Protein AF-A0A356TNE3-F1 (afdb_monomer)

Nearest PDB structures (foldseek):
  7u1h-assembly1_C  TM=2.209E-01  e=4.102E-01  Lens culinaris
  3smh-assembly2_F  TM=2.678E-01  e=8.440E-01  Arachis hypogaea
  7u1j-assembly3_C  TM=2.360E-01  e=7.984E-01  Pisum sativum
  7u1j-assembly1_A  TM=1.799E-01  e=1.470E+00  Pisum sativum
  7u1j-assembly2_B  TM=1.857E-01  e=1.941E+00  Pisum sativum

Secondary structure (DSSP, 8-state):
-------------------------------------------------------------------------------------------------TTSPTTS---------SSSGGGGS-GGGEE--BS-SSTT-EEEEEE-SSEEEEEEE-GGGGSTT--EEEEEEET--SS---EE---BTTB--EESS--SEEEEE-SSPPTTPPP--EEE-GGGTT-SEEEE--BTTTEEE-SSEEEEEEEGGGGT--SEEEEEEEEE--STT--EEEEESTT--TT-GGG-S--EEEEETTS-TTT-PPEEE-

Mean predicted aligned error: 16.59 Å

Structure (mmCIF, N/CA/C/O backbone):
data_AF-A0A356TNE3-F1
#
_entry.id   AF-A0A356TNE3-F1
#
loop_
_atom_site.group_PDB
_atom_site.id
_atom_site.type_symbol
_atom_site.label_atom_id
_atom_site.label_alt_id
_atom_site.label_comp_id
_atom_site.label_asym_id
_atom_site.label_entity_id
_atom_site.label_seq_id
_atom_site.pdbx_PDB_ins_code
_atom_site.Cartn_x
_atom_site.Cartn_y
_atom_site.Cartn_z
_atom_site.occupancy
_atom_site.B_iso_or_equiv
_atom_site.auth_seq_id
_atom_site.auth_comp_id
_atom_site.auth_asym_id
_atom_site.auth_atom_id
_atom_site.pdbx_PDB_model_num
ATOM 1 N N . MET A 1 1 ? -32.964 61.318 -20.858 1.00 38.62 1 MET A N 1
ATOM 2 C CA . MET A 1 1 ? -32.005 61.879 -19.877 1.00 38.62 1 MET A CA 1
ATOM 3 C C . MET A 1 1 ? -30.615 61.625 -20.457 1.00 38.62 1 MET A C 1
ATOM 5 O O . MET A 1 1 ? -30.317 60.471 -20.701 1.00 38.62 1 MET A O 1
ATOM 9 N N . ARG A 1 2 ? -29.913 62.603 -21.060 1.00 35.66 2 ARG A N 1
ATOM 10 C CA . ARG A 1 2 ? -29.036 63.619 -20.418 1.00 35.66 2 ARG A CA 1
ATOM 11 C C . ARG A 1 2 ? -28.111 62.957 -19.374 1.00 35.66 2 ARG A C 1
ATOM 13 O O . ARG A 1 2 ? -28.657 62.376 -18.453 1.00 35.66 2 ARG A O 1
ATOM 20 N N . VAL A 1 3 ? -26.775 62.998 -19.410 1.00 34.06 3 VAL A N 1
ATOM 21 C CA . VAL A 1 3 ? -25.795 63.882 -20.073 1.00 34.06 3 VAL A CA 1
ATOM 22 C C . VAL A 1 3 ? -24.405 63.198 -20.068 1.00 34.06 3 VAL A C 1
ATOM 24 O O . VAL A 1 3 ? -24.108 62.394 -19.192 1.00 34.06 3 VAL A O 1
ATOM 27 N N . SER A 1 4 ? -23.587 63.556 -21.061 1.00 48.41 4 SER A N 1
ATOM 28 C CA . SER A 1 4 ? -22.141 63.320 -21.245 1.00 48.41 4 SER A CA 1
ATOM 29 C C . SER A 1 4 ? -21.269 64.089 -20.240 1.00 48.41 4 SER A C 1
ATOM 31 O O . SER A 1 4 ? -21.624 65.223 -19.963 1.00 48.41 4 SER A O 1
ATOM 33 N N . LEU A 1 5 ? -20.096 63.579 -19.830 1.00 41.66 5 LEU A N 1
ATOM 34 C CA . LEU A 1 5 ? -18.870 64.346 -19.469 1.00 41.66 5 LEU A CA 1
ATOM 35 C C . LEU A 1 5 ? -17.746 63.333 -19.130 1.00 41.66 5 LEU A C 1
ATOM 37 O O . LEU A 1 5 ? -17.899 62.564 -18.192 1.00 41.66 5 LEU A O 1
ATOM 41 N N . LEU A 1 6 ? -16.766 63.085 -20.007 1.00 37.84 6 LEU A N 1
ATOM 42 C CA . LEU A 1 6 ? -15.491 63.797 -20.269 1.00 37.84 6 LEU A CA 1
ATOM 43 C C . LEU A 1 6 ? -14.281 63.183 -19.503 1.00 37.84 6 LEU A C 1
ATOM 45 O O . LEU A 1 6 ? -14.434 62.844 -18.333 1.00 37.84 6 LEU A O 1
ATOM 49 N N . PRO A 1 7 ? -13.090 63.047 -20.133 1.00 56.25 7 PRO A N 1
ATOM 50 C CA . PRO A 1 7 ? -11.902 62.388 -19.577 1.00 56.25 7 PRO A CA 1
ATOM 51 C C . PRO A 1 7 ? -10.901 63.386 -18.958 1.00 56.25 7 PRO A C 1
ATOM 53 O O . PRO A 1 7 ? -10.927 64.573 -19.286 1.00 56.25 7 PRO A O 1
ATOM 56 N N . LEU A 1 8 ? -9.969 62.903 -18.124 1.00 44.47 8 LEU A N 1
ATOM 57 C CA . LEU A 1 8 ? -8.826 63.686 -17.638 1.00 44.47 8 LEU A CA 1
ATOM 58 C C . LEU A 1 8 ? -7.505 62.925 -17.837 1.00 44.47 8 LEU A C 1
ATOM 60 O O . LEU A 1 8 ? -7.352 61.776 -17.432 1.00 44.47 8 LEU A O 1
ATOM 64 N N . LEU A 1 9 ? -6.581 63.620 -18.492 1.00 38.09 9 LEU A N 1
ATOM 65 C CA . LEU A 1 9 ? -5.214 63.269 -18.865 1.00 38.09 9 LEU A CA 1
ATOM 66 C C . LEU A 1 9 ? -4.242 64.074 -17.973 1.00 38.09 9 LEU A C 1
ATOM 68 O O . LEU A 1 9 ? -4.556 65.227 -17.692 1.00 38.09 9 LEU A O 1
ATOM 72 N N . LEU A 1 10 ? -3.087 63.492 -17.608 1.00 37.62 10 LEU A N 1
ATOM 73 C CA . LEU A 1 10 ? -1.717 64.060 -17.432 1.00 37.62 10 LEU A CA 1
ATOM 74 C C . LEU A 1 10 ? -0.962 63.356 -16.274 1.00 37.62 10 LEU A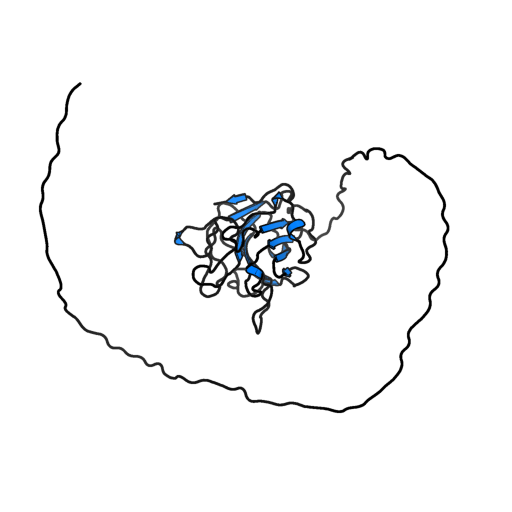 C 1
ATOM 76 O O . LEU A 1 10 ? -1.469 63.308 -15.161 1.00 37.62 10 LEU A O 1
ATOM 80 N N . LEU A 1 11 ? 0.147 62.642 -16.546 1.00 37.03 11 LEU A N 1
ATOM 81 C CA . LEU A 1 11 ? 1.571 63.084 -16.595 1.00 37.03 11 LEU A CA 1
ATOM 82 C C . LEU A 1 11 ? 2.186 63.199 -15.172 1.00 37.03 11 LEU A C 1
ATOM 84 O O . LEU A 1 11 ? 1.616 63.875 -14.330 1.00 37.03 11 LEU A O 1
ATOM 88 N N . VAL A 1 12 ? 3.299 62.534 -14.816 1.00 38.31 12 VAL A N 1
ATOM 89 C CA . VAL A 1 12 ? 4.695 63.008 -14.997 1.00 38.31 12 VAL A CA 1
ATOM 90 C C . VAL A 1 12 ? 5.728 61.903 -14.642 1.00 38.31 12 VAL A C 1
ATOM 92 O O . VAL A 1 12 ? 5.509 61.081 -13.760 1.00 38.31 12 VAL A O 1
ATOM 95 N N . LEU A 1 13 ? 6.858 61.965 -15.364 1.00 39.56 13 LEU A N 1
ATOM 96 C CA . LEU A 1 13 ? 8.156 61.262 -15.316 1.00 39.56 13 LEU A CA 1
ATOM 97 C C . LEU A 1 13 ? 8.861 61.077 -13.948 1.00 39.56 13 LEU A C 1
ATOM 99 O O . LEU A 1 13 ? 8.791 61.944 -13.082 1.00 39.56 13 LEU A O 1
ATOM 103 N N . GLY A 1 14 ? 9.755 60.072 -13.891 1.00 37.81 14 GLY A N 1
ATOM 104 C CA . GLY A 1 14 ? 10.918 60.038 -12.988 1.00 37.81 14 GLY A CA 1
ATOM 105 C C . GLY A 1 14 ? 11.923 58.908 -13.291 1.00 37.81 14 GLY A C 1
ATOM 106 O O . GLY A 1 14 ? 11.744 57.784 -12.842 1.00 37.81 14 GLY A O 1
ATOM 107 N N . PHE A 1 15 ? 12.976 59.220 -14.054 1.00 41.88 15 PHE A N 1
ATOM 108 C CA . PHE A 1 15 ? 14.197 58.422 -14.279 1.00 41.88 15 PHE A CA 1
ATOM 109 C C . PHE A 1 15 ? 15.137 58.497 -13.056 1.00 41.88 15 PHE A C 1
ATOM 111 O O . PHE A 1 15 ? 15.305 59.600 -12.543 1.00 41.88 15 PHE A O 1
ATOM 118 N N . ALA A 1 16 ? 15.848 57.415 -12.693 1.00 40.81 16 ALA A N 1
ATOM 119 C CA . ALA A 1 16 ? 17.263 57.471 -12.266 1.00 40.81 16 ALA A CA 1
ATOM 120 C C . ALA A 1 16 ? 17.906 56.076 -12.091 1.00 40.81 16 ALA A C 1
ATOM 122 O O . ALA A 1 16 ? 17.365 55.194 -11.433 1.00 40.81 16 ALA A O 1
ATOM 123 N N . LEU A 1 17 ? 19.097 55.942 -12.681 1.00 42.91 17 LEU A N 1
ATOM 124 C CA . LEU A 1 17 ? 20.092 54.877 -12.534 1.00 42.91 17 LEU A CA 1
ATOM 125 C C . LEU A 1 17 ? 20.631 54.757 -11.097 1.00 42.91 17 LEU A C 1
ATOM 127 O O . LEU A 1 17 ? 20.750 55.755 -10.392 1.00 42.91 17 LEU A O 1
ATOM 131 N N . GLY A 1 18 ? 21.132 53.566 -10.754 1.00 33.34 18 GLY A N 1
ATOM 132 C CA . GLY A 1 18 ? 22.032 53.360 -9.619 1.00 33.34 18 GLY A CA 1
ATOM 133 C C . GLY A 1 18 ? 22.878 52.092 -9.761 1.00 33.34 18 GLY A C 1
ATOM 134 O O . GLY A 1 18 ? 22.550 51.069 -9.175 1.00 33.34 18 GLY A O 1
ATOM 135 N N . CYS A 1 19 ? 23.973 52.167 -10.524 1.00 40.62 19 CYS A N 1
ATOM 136 C CA . CYS A 1 19 ? 25.129 51.284 -10.351 1.00 40.62 19 CYS A CA 1
ATOM 137 C C . CYS A 1 19 ? 26.060 51.913 -9.306 1.00 40.62 19 CYS A C 1
ATOM 139 O O . CYS A 1 19 ? 26.472 53.055 -9.496 1.00 40.62 19 CYS A O 1
ATOM 141 N N . ALA A 1 20 ? 26.452 51.171 -8.269 1.00 39.91 20 ALA A N 1
ATOM 142 C CA . ALA A 1 20 ? 27.703 51.402 -7.545 1.00 39.91 20 ALA A CA 1
ATOM 143 C C . ALA A 1 20 ? 28.124 50.137 -6.786 1.00 39.91 20 ALA A C 1
ATOM 145 O O . ALA A 1 20 ? 27.366 49.578 -5.998 1.00 39.91 20 ALA A O 1
ATOM 146 N N . ALA A 1 21 ? 29.350 49.714 -7.078 1.00 41.06 21 ALA A N 1
ATOM 147 C CA . ALA A 1 21 ? 30.092 48.636 -6.452 1.00 41.06 21 ALA A CA 1
ATOM 148 C C . ALA A 1 21 ? 30.841 49.104 -5.189 1.00 41.06 21 ALA A C 1
ATOM 150 O O . ALA A 1 21 ? 31.072 50.302 -5.020 1.00 41.06 21 ALA A O 1
ATOM 151 N N . ASN A 1 22 ? 31.253 48.113 -4.387 1.00 38.84 22 ASN A N 1
ATOM 152 C CA . ASN A 1 22 ? 32.346 48.026 -3.393 1.00 38.84 22 ASN A CA 1
ATOM 153 C C . ASN A 1 22 ? 31.802 47.302 -2.152 1.00 38.84 22 ASN A C 1
ATOM 155 O O . ASN A 1 22 ? 30.781 47.703 -1.612 1.00 38.84 22 ASN A O 1
ATOM 159 N N . GLY A 1 23 ? 32.373 46.209 -1.653 1.00 32.59 23 GLY A N 1
ATOM 160 C CA . GLY A 1 23 ? 33.769 45.776 -1.651 1.00 32.59 23 GLY A CA 1
ATOM 161 C C . GLY A 1 23 ? 34.116 45.471 -0.188 1.00 32.59 23 GLY A C 1
ATOM 162 O O . GLY A 1 23 ? 33.838 46.300 0.676 1.00 32.59 23 GLY A O 1
ATOM 163 N N . GLY A 1 24 ? 34.650 44.286 0.111 1.00 31.89 24 GLY A N 1
ATOM 164 C CA . GLY A 1 24 ? 35.012 43.917 1.482 1.00 31.89 24 GLY A CA 1
ATOM 165 C C . GLY A 1 24 ? 35.342 42.439 1.649 1.00 31.89 24 GLY A C 1
ATOM 166 O O . GLY A 1 24 ? 34.453 41.623 1.857 1.00 31.89 24 GLY A O 1
ATOM 167 N N . GLU A 1 25 ? 36.632 42.137 1.536 1.00 37.62 25 GLU A N 1
ATOM 168 C CA . GLU A 1 25 ? 37.298 40.846 1.705 1.00 37.62 25 GLU A CA 1
ATOM 169 C C . GLU A 1 25 ? 37.034 40.114 3.028 1.00 37.62 25 GLU A C 1
ATOM 171 O O . GLU A 1 25 ? 36.852 40.715 4.087 1.00 37.62 25 GLU A O 1
ATOM 176 N N . GLY A 1 26 ? 37.234 38.793 2.967 1.00 35.06 26 GLY A N 1
ATOM 177 C CA . GLY A 1 26 ? 38.018 38.102 3.986 1.00 35.06 26 GLY A CA 1
ATOM 178 C C . GLY A 1 26 ? 37.374 36.842 4.548 1.00 35.06 26 GLY A C 1
ATOM 179 O O . GLY A 1 26 ? 36.620 36.924 5.515 1.00 35.06 26 GLY A O 1
ATOM 180 N N . ARG A 1 27 ? 37.768 35.676 4.014 1.00 43.38 27 ARG A N 1
ATOM 181 C CA . ARG A 1 27 ? 38.330 34.553 4.794 1.00 43.38 27 ARG A CA 1
ATOM 182 C C . ARG A 1 27 ? 38.661 33.366 3.891 1.00 43.38 27 ARG A C 1
ATOM 184 O O . ARG A 1 27 ? 37.794 32.579 3.527 1.00 43.38 27 ARG A O 1
ATOM 191 N N . ASP A 1 28 ? 39.955 33.243 3.618 1.00 45.09 28 ASP A N 1
ATOM 192 C CA . ASP A 1 28 ? 40.616 31.973 3.362 1.00 45.09 28 ASP A CA 1
ATOM 193 C C . ASP A 1 28 ? 40.532 31.081 4.606 1.00 45.09 28 ASP A C 1
ATOM 195 O O . ASP A 1 28 ? 40.878 31.498 5.714 1.00 45.09 28 ASP A O 1
ATOM 199 N N . ALA A 1 29 ? 40.128 29.833 4.401 1.00 45.94 29 ALA A N 1
ATOM 200 C CA . ALA A 1 29 ? 40.613 28.686 5.155 1.00 45.94 29 ALA A CA 1
ATOM 201 C C . ALA A 1 29 ? 40.397 27.451 4.279 1.00 45.94 29 ALA A C 1
ATOM 203 O O . ALA A 1 29 ? 39.299 26.900 4.206 1.00 45.94 29 ALA A O 1
ATOM 204 N N . GLY A 1 30 ? 41.454 27.066 3.566 1.00 37.56 30 GLY A N 1
ATOM 205 C CA . GLY A 1 30 ? 41.488 25.833 2.801 1.00 37.56 30 GLY A CA 1
ATOM 206 C C . GLY A 1 30 ? 41.364 24.598 3.690 1.00 37.56 30 GLY A C 1
ATOM 207 O O . GLY A 1 30 ? 41.742 24.606 4.864 1.00 37.56 30 GLY A O 1
ATOM 208 N N . ARG A 1 31 ? 40.883 23.515 3.085 1.00 40.75 31 ARG A N 1
ATOM 209 C CA . ARG A 1 31 ? 41.327 22.166 3.420 1.00 40.75 31 ARG A CA 1
ATOM 210 C C . ARG A 1 31 ? 41.198 21.255 2.212 1.00 40.75 31 ARG A C 1
ATOM 212 O O . ARG A 1 31 ? 40.140 21.151 1.602 1.00 40.75 31 ARG A O 1
ATOM 219 N N . ASP A 1 32 ? 42.338 20.647 1.936 1.00 46.16 32 ASP A N 1
ATOM 220 C CA . ASP A 1 32 ? 42.623 19.542 1.043 1.00 46.16 32 ASP A CA 1
ATOM 221 C C . ASP A 1 32 ? 41.563 18.433 1.015 1.00 46.16 32 ASP A C 1
ATOM 223 O O . ASP A 1 32 ? 41.185 17.883 2.049 1.00 46.16 32 ASP A O 1
ATOM 227 N N . ALA A 1 33 ? 41.210 18.029 -0.202 1.00 43.28 33 ALA A N 1
ATOM 228 C CA . ALA A 1 33 ? 41.045 16.634 -0.601 1.00 43.28 33 ALA A CA 1
ATOM 229 C C . ALA A 1 33 ? 41.424 16.600 -2.098 1.00 43.28 33 ALA A C 1
ATOM 231 O O . ALA A 1 33 ? 40.794 17.278 -2.901 1.00 43.28 33 ALA A O 1
ATOM 232 N N . GLY A 1 34 ? 42.520 15.994 -2.547 1.00 35.31 34 GLY A N 1
ATOM 233 C CA . GLY A 1 34 ? 43.141 14.776 -2.047 1.00 35.31 34 GLY A CA 1
ATOM 234 C C . GLY A 1 34 ? 42.564 13.591 -2.816 1.00 35.31 34 GLY A C 1
ATOM 235 O O . GLY A 1 34 ? 41.505 13.096 -2.458 1.00 35.31 34 GLY A O 1
ATOM 236 N N . ASP A 1 35 ? 43.291 13.205 -3.861 1.00 38.00 35 ASP A N 1
ATOM 237 C CA . ASP A 1 35 ? 43.305 11.918 -4.559 1.00 38.00 35 ASP A CA 1
ATOM 238 C C . ASP A 1 35 ? 42.056 11.398 -5.286 1.00 38.00 35 ASP A C 1
ATOM 240 O O . ASP A 1 35 ? 41.142 10.767 -4.759 1.00 38.00 35 ASP A O 1
ATOM 244 N N . VAL A 1 36 ? 42.163 11.570 -6.601 1.00 45.72 36 VAL A N 1
ATOM 245 C CA . VAL A 1 36 ? 41.736 10.638 -7.636 1.00 45.72 36 VAL A CA 1
ATOM 246 C C . VAL A 1 36 ? 42.660 9.414 -7.554 1.00 45.72 36 VAL A C 1
ATOM 248 O O . VAL A 1 36 ? 43.853 9.582 -7.765 1.00 45.72 36 VAL A O 1
ATOM 251 N N . ASP A 1 37 ? 42.138 8.235 -7.199 1.00 43.16 37 ASP A N 1
ATOM 252 C CA . ASP A 1 37 ? 42.562 6.910 -7.702 1.00 43.16 37 ASP A CA 1
ATOM 253 C C . ASP A 1 37 ? 42.003 5.773 -6.829 1.00 43.16 37 ASP A C 1
ATOM 255 O O . ASP A 1 37 ? 42.406 5.596 -5.683 1.00 43.16 37 ASP A O 1
ATOM 259 N N . ALA A 1 38 ? 41.123 4.943 -7.401 1.00 37.91 38 ALA A N 1
ATOM 260 C CA . ALA A 1 38 ? 41.004 3.520 -7.052 1.00 37.91 38 ALA A CA 1
ATOM 261 C C . ALA A 1 38 ? 40.166 2.767 -8.102 1.00 37.91 38 ALA A C 1
ATOM 263 O O . ALA A 1 38 ? 39.068 2.279 -7.837 1.00 37.91 38 ALA A O 1
ATOM 264 N N . PHE A 1 39 ? 40.706 2.645 -9.316 1.00 35.00 39 PHE A N 1
ATOM 265 C CA . PHE A 1 39 ? 40.328 1.567 -10.226 1.00 35.00 39 PHE A CA 1
ATOM 266 C C . PHE A 1 39 ? 41.036 0.292 -9.746 1.00 35.00 39 PHE A C 1
ATOM 268 O O . PHE A 1 39 ? 42.248 0.153 -9.908 1.00 35.00 39 PHE A O 1
ATOM 275 N N . VAL A 1 40 ? 40.300 -0.630 -9.123 1.00 39.38 40 VAL A N 1
ATOM 276 C CA . VAL A 1 40 ? 40.809 -1.964 -8.775 1.00 39.38 40 VAL A CA 1
ATOM 277 C C . VAL A 1 40 ? 40.233 -2.974 -9.770 1.00 39.38 40 VAL A C 1
ATOM 279 O O . VAL A 1 40 ? 39.059 -3.325 -9.659 1.00 39.38 40 VAL A O 1
ATOM 282 N N . PRO A 1 41 ? 41.022 -3.484 -10.733 1.00 40.25 41 PRO A N 1
ATOM 283 C CA . PRO A 1 41 ? 40.631 -4.659 -11.489 1.00 40.25 41 PRO A CA 1
ATOM 284 C C . PRO A 1 41 ? 40.909 -5.890 -10.622 1.00 40.25 41 PRO A C 1
ATOM 286 O O . PRO A 1 41 ? 42.064 -6.220 -10.332 1.00 40.25 41 PRO A O 1
ATOM 289 N N . LEU A 1 42 ? 39.850 -6.577 -10.190 1.00 41.12 42 LEU A N 1
ATOM 290 C CA . LEU A 1 42 ? 40.000 -7.884 -9.564 1.00 41.12 42 LEU A CA 1
ATOM 291 C C . LEU A 1 42 ? 40.532 -8.874 -10.599 1.00 41.12 42 LEU A C 1
ATOM 293 O O . LEU A 1 42 ? 39.895 -9.193 -11.602 1.00 41.12 42 LEU A O 1
ATOM 297 N N . ARG A 1 43 ? 41.753 -9.320 -10.314 1.00 37.16 43 ARG A N 1
ATOM 298 C CA . ARG A 1 43 ? 42.438 -10.432 -10.950 1.00 37.16 43 ARG A CA 1
ATOM 299 C C . ARG A 1 43 ? 41.606 -11.706 -10.846 1.00 37.16 43 ARG A C 1
ATOM 301 O O . ARG A 1 43 ? 41.289 -12.176 -9.758 1.00 37.16 43 ARG A O 1
ATOM 308 N N . ASP A 1 44 ? 41.349 -12.250 -12.025 1.00 39.25 44 ASP A N 1
ATOM 309 C CA . ASP A 1 44 ? 41.537 -13.644 -12.412 1.00 39.25 44 ASP A CA 1
ATOM 310 C C . ASP A 1 44 ? 42.107 -14.557 -11.306 1.00 39.25 44 ASP A C 1
ATOM 312 O O . ASP A 1 44 ? 43.271 -14.458 -10.906 1.00 39.25 44 ASP A O 1
ATOM 316 N N . SER A 1 45 ? 41.265 -15.472 -10.836 1.00 41.72 45 SER A N 1
ATOM 317 C CA . SER A 1 45 ? 41.685 -16.703 -10.174 1.00 41.72 45 SER A CA 1
ATOM 318 C C . SER A 1 45 ? 40.926 -17.854 -10.821 1.00 41.72 45 SER A C 1
ATOM 320 O O . SER A 1 45 ? 39.813 -18.214 -10.444 1.00 41.72 45 SER A O 1
ATOM 322 N N . GLY A 1 46 ? 41.540 -18.393 -11.872 1.00 35.00 46 GLY A N 1
ATOM 323 C CA . GLY A 1 46 ? 41.053 -19.560 -12.578 1.00 35.00 46 GLY A CA 1
ATOM 324 C C . GLY A 1 46 ? 40.921 -20.789 -11.684 1.00 35.00 46 GLY A C 1
ATOM 325 O O . GLY A 1 46 ? 41.797 -21.087 -10.876 1.00 35.00 46 GLY A O 1
ATOM 326 N N . VAL A 1 47 ? 39.858 -21.558 -11.918 1.00 36.88 47 VAL A N 1
ATOM 327 C CA . VAL A 1 47 ? 39.765 -22.969 -11.542 1.00 36.88 47 VAL A CA 1
ATOM 328 C C . VAL A 1 47 ? 38.983 -23.720 -12.630 1.00 36.88 47 VAL A C 1
ATOM 330 O O . VAL A 1 47 ? 37.783 -23.547 -12.791 1.00 36.88 47 VAL A O 1
ATOM 333 N N . ARG A 1 48 ? 39.735 -24.579 -13.333 1.00 37.03 48 ARG A N 1
ATOM 334 C CA . ARG A 1 48 ? 39.369 -25.854 -13.985 1.00 37.03 48 ARG A CA 1
ATOM 335 C C . ARG A 1 48 ? 38.421 -25.839 -15.190 1.00 37.03 48 ARG A C 1
ATOM 337 O O . ARG A 1 48 ? 37.207 -25.941 -15.085 1.00 37.03 48 ARG A O 1
ATOM 344 N N . ARG A 1 49 ? 39.061 -25.909 -16.363 1.00 38.66 49 ARG A N 1
ATOM 345 C CA . ARG A 1 49 ? 38.574 -26.688 -17.504 1.00 38.66 49 ARG A CA 1
ATOM 346 C C . ARG A 1 49 ? 38.878 -28.163 -17.239 1.00 38.66 49 ARG A C 1
ATOM 348 O O . ARG A 1 49 ? 40.052 -28.512 -17.212 1.00 38.66 49 ARG A O 1
ATOM 355 N N . ASP A 1 50 ? 37.847 -28.989 -17.126 1.00 43.22 50 ASP A N 1
ATOM 356 C CA . ASP A 1 50 ? 37.930 -30.399 -17.501 1.00 43.22 50 ASP A CA 1
ATOM 357 C C . ASP A 1 50 ? 37.021 -30.592 -18.715 1.00 43.22 50 ASP A C 1
ATOM 359 O O . ASP A 1 50 ? 35.795 -30.547 -18.638 1.00 43.22 50 ASP A O 1
ATOM 363 N N . SER A 1 51 ? 37.658 -30.729 -19.873 1.00 39.91 51 SER A N 1
ATOM 364 C CA . SER A 1 51 ? 37.048 -31.223 -21.100 1.00 39.91 51 SER A CA 1
ATOM 365 C C . SER A 1 51 ? 37.504 -32.668 -21.261 1.00 39.91 51 SER A C 1
ATOM 367 O O . SER A 1 51 ? 38.678 -32.921 -21.522 1.00 39.91 51 SER A O 1
ATOM 369 N N . GLY A 1 52 ? 36.573 -33.602 -21.083 1.00 36.22 52 GLY A N 1
ATOM 370 C CA . GLY A 1 52 ? 36.775 -35.036 -21.252 1.00 36.22 52 GLY A CA 1
ATOM 371 C C . GLY A 1 52 ? 35.546 -35.646 -21.912 1.00 36.22 52 GLY A C 1
ATOM 372 O O . GLY A 1 52 ? 34.554 -35.929 -21.256 1.00 36.22 52 GLY A O 1
ATOM 373 N N . VAL A 1 53 ? 35.631 -35.771 -23.231 1.00 42.91 53 VAL A N 1
ATOM 374 C CA . VAL A 1 53 ? 34.704 -36.426 -24.159 1.00 42.91 53 VAL A CA 1
ATOM 375 C C . VAL A 1 53 ? 34.494 -37.897 -23.787 1.00 42.91 53 VAL A C 1
ATOM 377 O O . VAL A 1 53 ? 35.486 -38.571 -23.539 1.00 42.91 53 VAL A O 1
ATOM 380 N N . MET A 1 54 ? 33.258 -38.407 -23.873 1.00 43.94 54 MET A N 1
ATOM 381 C CA . MET A 1 54 ? 32.974 -39.729 -24.456 1.00 43.94 54 MET A CA 1
ATOM 382 C C . MET A 1 54 ? 31.541 -39.809 -25.001 1.00 43.94 54 MET A C 1
ATOM 384 O O . MET A 1 54 ? 30.573 -39.512 -24.309 1.00 43.94 54 MET A O 1
ATOM 388 N N . MET A 1 55 ? 31.471 -40.219 -26.268 1.00 45.09 55 MET A N 1
ATOM 389 C CA . MET A 1 55 ? 30.296 -40.658 -27.018 1.00 45.09 55 MET A CA 1
ATOM 390 C C . MET A 1 55 ? 29.568 -41.824 -26.338 1.00 45.09 55 MET A C 1
ATOM 392 O O . MET A 1 55 ? 30.194 -42.655 -25.680 1.00 45.09 55 MET A O 1
ATOM 396 N N . GLY A 1 56 ? 28.271 -41.923 -26.617 1.00 39.12 56 GLY A N 1
ATOM 397 C CA . GLY A 1 56 ? 27.452 -43.104 -26.383 1.00 39.12 56 GLY A CA 1
ATOM 398 C C . GLY A 1 56 ? 26.117 -42.937 -27.093 1.00 39.12 56 GLY A C 1
ATOM 399 O O . GLY A 1 56 ? 25.186 -42.373 -26.526 1.00 39.12 56 GLY A O 1
ATOM 400 N N . ASP A 1 57 ? 26.089 -43.361 -28.353 1.00 43.03 57 ASP A N 1
ATOM 401 C CA . ASP A 1 57 ? 24.886 -43.630 -29.132 1.00 43.03 57 ASP A CA 1
ATOM 402 C C . ASP A 1 57 ? 23.975 -44.634 -28.396 1.00 43.03 57 ASP A C 1
ATOM 404 O O . ASP A 1 57 ? 24.471 -45.498 -27.673 1.00 43.03 57 ASP A O 1
ATOM 408 N N . ASP A 1 58 ? 22.654 -44.500 -28.568 1.00 43.03 58 ASP A N 1
ATOM 409 C CA . ASP A 1 58 ? 21.749 -45.584 -28.993 1.00 43.03 58 ASP A CA 1
ATOM 410 C C . ASP A 1 58 ? 20.310 -45.476 -28.450 1.00 43.03 58 ASP A C 1
ATOM 412 O O . ASP A 1 58 ? 20.046 -45.301 -27.262 1.00 43.03 58 ASP A O 1
ATOM 416 N N . ALA A 1 59 ? 19.398 -45.727 -29.394 1.00 41.78 59 ALA A N 1
ATOM 417 C CA . ALA A 1 59 ? 18.092 -46.370 -29.254 1.00 41.78 59 ALA A CA 1
ATOM 418 C C . ALA A 1 59 ? 16.883 -45.559 -28.745 1.00 41.78 59 ALA A C 1
ATOM 420 O O . ALA A 1 59 ? 16.481 -45.575 -27.584 1.00 41.78 59 ALA A O 1
ATOM 421 N N . SER A 1 60 ? 16.209 -44.981 -29.739 1.00 45.53 60 SER A N 1
ATOM 422 C CA . SER A 1 60 ? 14.761 -45.004 -29.975 1.00 45.53 60 SER A CA 1
ATOM 423 C C . SER A 1 60 ? 13.993 -46.157 -29.304 1.00 45.53 60 SER A C 1
ATOM 425 O O . SER A 1 60 ? 14.310 -47.316 -29.558 1.00 45.53 60 SER A O 1
ATOM 427 N N . VAL A 1 61 ? 12.894 -45.844 -28.604 1.00 40.78 61 VAL A N 1
ATOM 428 C CA . VAL A 1 61 ? 11.681 -46.686 -28.543 1.00 40.78 61 VAL A CA 1
ATOM 429 C C . VAL A 1 61 ? 10.453 -45.772 -28.448 1.00 40.78 61 VAL A C 1
ATOM 431 O O . VAL A 1 61 ? 10.205 -45.145 -27.421 1.00 40.78 61 VAL A O 1
ATOM 434 N N . GLU A 1 62 ? 9.693 -45.706 -29.539 1.00 50.44 62 GLU A N 1
ATOM 435 C CA . GLU A 1 62 ? 8.286 -45.298 -29.550 1.00 50.44 62 GLU A CA 1
ATOM 436 C C . GLU A 1 62 ? 7.412 -46.442 -29.010 1.00 50.44 62 GLU A C 1
ATOM 438 O O . GLU A 1 62 ? 7.743 -47.612 -29.226 1.00 50.44 62 GLU A O 1
ATOM 443 N N . PRO A 1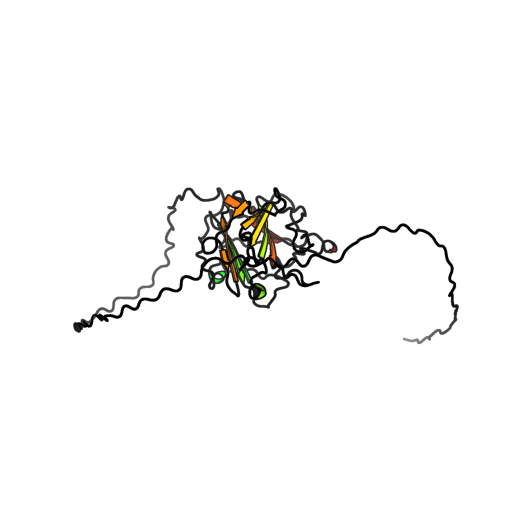 63 ? 6.251 -46.152 -28.404 1.00 56.91 63 PRO A N 1
ATOM 444 C CA . PRO A 1 63 ? 5.142 -47.086 -28.404 1.00 56.91 63 PRO A CA 1
ATOM 445 C C . PRO A 1 63 ? 4.057 -46.622 -29.385 1.00 56.91 63 PRO A C 1
ATOM 447 O O . PRO A 1 63 ? 3.230 -45.766 -29.071 1.00 56.91 63 PRO A O 1
ATOM 450 N N . ASP A 1 64 ? 4.043 -47.255 -30.557 1.00 46.09 64 ASP A N 1
ATOM 451 C CA . ASP A 1 64 ? 2.832 -47.454 -31.351 1.00 46.09 64 ASP A CA 1
ATOM 452 C C . ASP A 1 64 ? 1.856 -48.346 -30.570 1.00 46.09 64 ASP A C 1
ATOM 454 O O . ASP A 1 64 ? 2.237 -49.382 -30.019 1.00 46.09 64 ASP A O 1
ATOM 458 N N . GLY A 1 65 ? 0.575 -47.980 -30.552 1.00 36.84 65 GLY A N 1
ATOM 459 C CA . GLY A 1 65 ? -0.447 -48.818 -29.931 1.00 36.84 65 GLY A CA 1
ATOM 460 C C . GLY A 1 65 ? -1.830 -48.190 -29.879 1.00 36.84 65 GLY A C 1
ATOM 461 O O . GLY A 1 65 ? -2.380 -47.994 -28.800 1.00 36.84 65 GLY A O 1
ATOM 462 N N . GLY A 1 66 ? -2.399 -47.873 -31.042 1.00 38.19 66 GLY A N 1
ATOM 463 C CA . GLY A 1 66 ? -3.810 -47.522 -31.154 1.00 38.19 66 GLY A CA 1
ATOM 464 C C . GLY A 1 66 ? -4.733 -48.708 -30.865 1.00 38.19 66 GLY A C 1
ATOM 465 O O . GLY A 1 66 ? -4.447 -49.836 -31.255 1.00 38.19 66 GLY A O 1
ATOM 466 N N . VAL A 1 67 ? -5.887 -48.422 -30.260 1.00 42.25 67 VAL A N 1
ATOM 467 C CA . VAL A 1 67 ? -7.128 -49.184 -30.451 1.00 42.25 67 VAL A CA 1
ATOM 468 C C . VAL A 1 67 ? -8.314 -48.227 -30.365 1.00 42.25 67 VAL A C 1
ATOM 470 O O . VAL A 1 67 ? -8.588 -47.622 -29.332 1.00 42.25 67 VAL A O 1
ATOM 473 N N . ALA A 1 68 ? -9.002 -48.095 -31.495 1.00 43.62 68 ALA A N 1
ATOM 474 C CA . ALA A 1 68 ? -10.340 -47.545 -31.596 1.00 43.62 68 ALA A CA 1
ATOM 475 C C . ALA A 1 68 ? -11.364 -48.618 -31.188 1.00 43.62 68 ALA A C 1
ATOM 477 O O . ALA A 1 68 ? -11.283 -49.751 -31.659 1.00 43.62 68 ALA A O 1
ATOM 478 N N . LEU A 1 69 ? -12.336 -48.242 -30.356 1.00 47.28 69 LEU A N 1
ATOM 479 C CA . LEU A 1 69 ? -13.614 -48.935 -30.147 1.00 47.28 69 LEU A CA 1
ATOM 480 C C . LEU A 1 69 ? -14.665 -47.821 -30.050 1.00 47.28 69 LEU A C 1
ATOM 482 O O . LEU A 1 69 ? -14.577 -46.965 -29.178 1.00 47.28 69 LEU A O 1
ATOM 486 N N . ASP A 1 70 ? -15.383 -47.559 -31.133 1.00 41.56 70 ASP A N 1
ATOM 487 C CA . ASP A 1 70 ? -16.643 -48.185 -31.559 1.00 41.56 70 ASP A CA 1
ATOM 488 C C . ASP A 1 70 ? -17.871 -47.498 -30.945 1.00 41.56 70 ASP A C 1
ATOM 490 O O . ASP A 1 70 ? -17.962 -47.211 -29.752 1.00 41.56 70 ASP A O 1
ATOM 494 N N . ALA A 1 71 ? -18.781 -47.168 -31.851 1.00 40.59 71 ALA A N 1
ATOM 495 C CA . ALA A 1 71 ? -19.956 -46.356 -31.665 1.00 40.59 71 ALA A CA 1
ATOM 496 C C . ALA A 1 71 ? -21.102 -47.177 -31.066 1.00 40.59 71 ALA A C 1
ATOM 498 O O . ALA A 1 71 ? -21.389 -48.295 -31.483 1.00 40.59 71 ALA A O 1
ATOM 499 N N . GLY A 1 72 ? -21.840 -46.561 -30.147 1.00 36.31 72 GLY A N 1
ATOM 500 C CA . GLY A 1 72 ? -23.110 -47.081 -29.658 1.00 36.31 72 GLY A CA 1
ATOM 501 C C . GLY A 1 72 ? -24.010 -45.933 -29.236 1.00 36.31 72 GLY A C 1
ATOM 502 O O . GLY A 1 72 ? -23.970 -45.502 -28.089 1.00 36.31 72 GLY A O 1
ATOM 503 N N . GLY A 1 73 ? -24.802 -45.419 -30.178 1.00 38.75 73 GLY A N 1
ATOM 504 C CA . GLY A 1 73 ? -25.876 -44.478 -29.881 1.00 38.75 73 GLY A CA 1
ATOM 505 C C . GLY A 1 73 ? -27.012 -45.137 -29.097 1.00 38.75 73 GLY A C 1
ATOM 506 O O . GLY A 1 73 ? -27.258 -46.334 -29.248 1.00 38.75 73 GLY A O 1
ATOM 507 N N . ARG A 1 74 ? -27.712 -44.330 -28.291 1.00 43.75 74 ARG A N 1
ATOM 508 C CA . ARG A 1 74 ? -29.105 -44.534 -27.863 1.00 43.75 74 ARG A CA 1
ATOM 509 C C . ARG A 1 74 ? -29.709 -43.212 -27.375 1.00 43.75 74 ARG A C 1
ATOM 511 O O . ARG A 1 74 ? -29.391 -42.716 -26.303 1.00 43.75 74 ARG A O 1
ATOM 518 N N . ASP A 1 75 ? -30.513 -42.645 -28.260 1.00 43.12 75 ASP A N 1
ATOM 519 C CA . ASP A 1 75 ? -31.796 -41.958 -28.107 1.00 43.12 75 ASP A CA 1
ATOM 520 C C . ASP A 1 75 ? -32.315 -41.599 -26.699 1.00 43.12 75 ASP A C 1
ATOM 522 O O . ASP A 1 75 ? -32.491 -42.455 -25.837 1.00 43.12 75 ASP A O 1
ATOM 526 N N . GLY A 1 76 ? -32.784 -40.349 -26.594 1.00 37.62 76 GLY A N 1
ATOM 527 C CA . GLY A 1 76 ? -34.178 -40.077 -26.223 1.00 37.62 76 GLY A CA 1
ATOM 528 C C . GLY A 1 76 ? -34.471 -39.775 -24.753 1.00 37.62 76 GLY A C 1
ATOM 529 O O . GLY A 1 76 ? -34.688 -40.678 -23.954 1.00 37.62 76 GLY A O 1
ATOM 530 N N . GLY A 1 77 ? -34.633 -38.490 -24.430 1.00 36.19 77 GLY A N 1
ATOM 531 C CA . GLY A 1 77 ? -35.234 -38.073 -23.163 1.00 36.19 77 GLY A CA 1
ATOM 532 C C . GLY A 1 77 ? -35.260 -36.562 -22.976 1.00 36.19 77 GLY A C 1
ATOM 533 O O . GLY A 1 77 ? -34.461 -36.022 -22.222 1.00 36.19 77 GLY A O 1
ATOM 534 N N . ALA A 1 78 ? -36.175 -35.880 -23.668 1.00 47.38 78 ALA A N 1
ATOM 535 C CA . ALA A 1 78 ? -36.558 -34.515 -23.328 1.00 47.38 78 ALA A CA 1
ATOM 536 C C . ALA A 1 78 ? -37.225 -34.518 -21.942 1.00 47.38 78 ALA A C 1
ATOM 538 O O . ALA A 1 78 ? -38.246 -35.178 -21.750 1.00 47.38 78 ALA A O 1
ATOM 539 N N . GLY A 1 79 ? -36.634 -33.798 -20.990 1.00 43.31 79 GLY A N 1
ATOM 540 C CA . GLY A 1 79 ? -37.123 -33.665 -19.622 1.00 43.31 79 GLY A CA 1
ATOM 541 C C . GLY A 1 79 ? -36.961 -32.231 -19.137 1.00 43.31 79 GLY A C 1
ATOM 542 O O . GLY A 1 79 ? -35.916 -31.867 -18.618 1.00 43.31 79 GLY A O 1
ATOM 543 N N . ASP A 1 80 ? -38.004 -31.446 -19.395 1.00 46.00 80 ASP A N 1
ATOM 544 C CA . ASP A 1 80 ? -38.552 -30.386 -18.544 1.00 46.00 80 ASP A CA 1
ATOM 545 C C . ASP A 1 80 ? -37.571 -29.396 -17.877 1.00 46.00 80 ASP A C 1
ATOM 547 O O . ASP A 1 80 ? -37.061 -29.599 -16.774 1.00 46.00 80 ASP A O 1
ATOM 551 N N . ALA A 1 81 ? -37.362 -28.260 -18.548 1.00 41.81 81 ALA A N 1
ATOM 552 C CA . ALA A 1 81 ? -36.741 -27.077 -17.969 1.00 41.81 81 ALA A CA 1
ATOM 553 C C . ALA A 1 81 ? -37.783 -26.293 -17.149 1.00 41.81 81 ALA A C 1
ATOM 555 O O . ALA A 1 81 ? -38.365 -25.318 -17.626 1.00 41.81 81 ALA A O 1
ATOM 556 N N . GLY A 1 82 ? -38.010 -26.725 -15.909 1.00 39.97 82 GLY A N 1
ATOM 557 C CA . GLY A 1 82 ? -38.678 -25.910 -14.894 1.00 39.97 82 GLY A CA 1
ATOM 558 C C . GLY A 1 82 ? -37.755 -24.785 -14.390 1.00 39.97 82 GLY A C 1
ATOM 559 O O . GLY A 1 82 ? -36.535 -24.979 -14.331 1.00 39.97 82 GLY A O 1
ATOM 560 N N . PRO A 1 83 ? -38.293 -23.603 -14.036 1.00 46.25 83 PRO A N 1
ATOM 561 C CA . PRO A 1 83 ? -37.490 -22.496 -13.532 1.00 46.25 83 PRO A CA 1
ATOM 562 C C . PRO A 1 83 ? -36.874 -22.892 -12.188 1.00 46.25 83 PRO A C 1
ATOM 564 O O . PRO A 1 83 ? -37.582 -23.274 -11.259 1.00 46.25 83 PRO A O 1
ATOM 567 N N . ARG A 1 84 ? -35.542 -22.830 -12.088 1.00 44.44 84 ARG A N 1
ATOM 568 C CA . ARG A 1 84 ? -34.847 -22.981 -10.808 1.00 44.44 84 ARG A CA 1
ATOM 569 C C . ARG A 1 84 ? -35.194 -21.776 -9.946 1.00 44.44 84 ARG A C 1
ATOM 571 O O . ARG A 1 84 ? -34.694 -20.679 -10.187 1.00 44.44 84 ARG A O 1
ATOM 578 N N . ASP A 1 85 ? -36.057 -22.011 -8.966 1.00 43.72 85 ASP A N 1
ATOM 579 C CA . ASP A 1 85 ? -36.245 -21.142 -7.818 1.00 43.72 85 ASP A CA 1
ATOM 580 C C . ASP A 1 85 ? -34.875 -20.821 -7.214 1.00 43.72 85 ASP A C 1
ATOM 582 O O . ASP A 1 85 ? -34.160 -21.704 -6.731 1.00 43.72 85 ASP A O 1
ATOM 586 N N . ALA A 1 86 ? -34.510 -19.540 -7.255 1.00 46.09 86 ALA A N 1
ATOM 587 C CA . ALA A 1 86 ? -33.426 -18.970 -6.472 1.00 46.09 86 ALA A CA 1
ATOM 588 C C . ALA A 1 86 ? -33.866 -18.935 -5.000 1.00 46.09 86 ALA A C 1
ATOM 590 O O . ALA A 1 86 ? -34.178 -17.888 -4.438 1.00 46.09 86 ALA A O 1
ATOM 591 N N . GLY A 1 87 ? -33.958 -20.116 -4.392 1.00 36.50 87 GLY A N 1
ATOM 592 C CA . GLY A 1 87 ? -33.992 -20.252 -2.950 1.00 36.50 87 GLY A CA 1
ATOM 593 C C . GLY A 1 87 ? -32.626 -19.846 -2.424 1.00 36.50 87 GLY A C 1
ATOM 594 O O . GLY A 1 87 ? -31.621 -20.454 -2.789 1.00 36.50 87 GLY A O 1
ATOM 595 N N . SER A 1 88 ? -32.602 -18.804 -1.598 1.00 55.34 88 SER A N 1
ATOM 596 C CA . SER A 1 88 ? -31.489 -18.438 -0.731 1.00 55.34 88 SER A CA 1
ATOM 597 C C . SER A 1 88 ? -31.066 -19.669 0.067 1.00 55.34 88 SER A C 1
ATOM 599 O O . SER A 1 88 ? -31.665 -19.991 1.097 1.00 55.34 88 SER A O 1
ATOM 601 N N . ALA A 1 89 ? -30.089 -20.399 -0.466 1.00 43.25 89 ALA A N 1
ATOM 602 C CA . ALA A 1 89 ? -29.424 -21.467 0.241 1.00 43.25 89 ALA A CA 1
ATOM 603 C C . ALA A 1 89 ? -28.593 -20.794 1.326 1.00 43.25 89 ALA A C 1
ATOM 605 O O . ALA A 1 89 ? -27.564 -20.184 1.051 1.00 43.25 89 ALA A O 1
ATOM 606 N N . ASP A 1 90 ? -29.147 -20.853 2.531 1.00 49.94 90 ASP A N 1
ATOM 607 C CA . ASP A 1 90 ? -28.475 -20.740 3.814 1.00 49.94 90 ASP A CA 1
ATOM 608 C C . ASP A 1 90 ? -27.064 -21.338 3.699 1.00 49.94 90 ASP A C 1
ATOM 610 O O . ASP A 1 90 ? -26.879 -22.560 3.687 1.00 49.94 90 ASP A O 1
ATOM 614 N N . ALA A 1 91 ? -26.078 -20.462 3.493 1.00 50.78 91 ALA A N 1
ATOM 615 C CA . ALA A 1 91 ? -24.674 -20.820 3.511 1.00 50.78 91 ALA A CA 1
ATOM 616 C C . ALA A 1 91 ? -24.340 -21.103 4.972 1.00 50.78 91 ALA A C 1
ATOM 618 O O . ALA A 1 91 ? -23.996 -20.209 5.746 1.00 50.78 91 ALA A O 1
ATOM 619 N N . GLY A 1 92 ? -24.548 -22.362 5.351 1.00 36.03 92 GLY A N 1
ATOM 620 C CA . GLY A 1 92 ? -24.248 -22.867 6.672 1.00 36.03 92 GLY A CA 1
ATOM 621 C C . GLY A 1 92 ? -22.846 -22.445 7.086 1.00 36.03 92 GLY A C 1
ATOM 622 O O . GLY A 1 92 ? -21.861 -22.753 6.418 1.00 36.03 92 GLY A O 1
ATOM 623 N N . ALA A 1 93 ? -22.774 -21.754 8.219 1.00 55.03 93 ALA A N 1
ATOM 624 C CA . ALA A 1 93 ? -21.539 -21.559 8.947 1.00 55.03 93 ALA A CA 1
ATOM 625 C C . ALA A 1 93 ? -20.928 -22.934 9.258 1.00 55.03 93 ALA A C 1
ATOM 627 O O . ALA A 1 93 ? -21.442 -23.665 10.106 1.00 55.03 93 ALA A O 1
ATOM 628 N N . SER A 1 94 ? -19.854 -23.300 8.560 1.00 45.44 94 SER A N 1
ATOM 629 C CA . SER A 1 94 ? -18.870 -24.296 8.998 1.00 45.44 94 SER A CA 1
ATOM 630 C C . SER A 1 94 ? -17.646 -24.270 8.088 1.00 45.44 94 SER A C 1
ATOM 632 O O . SER A 1 94 ? -17.501 -25.102 7.202 1.00 45.44 94 SER A O 1
ATOM 634 N N . ASP A 1 95 ? -16.729 -23.355 8.380 1.00 39.28 95 ASP A N 1
ATOM 635 C CA . ASP A 1 95 ? -15.386 -23.797 8.738 1.00 39.28 95 ASP A CA 1
ATOM 636 C C . ASP A 1 95 ? -14.849 -22.850 9.813 1.00 39.28 95 ASP A C 1
ATOM 638 O O . ASP A 1 95 ? -14.526 -21.692 9.563 1.00 39.28 95 ASP A O 1
ATOM 642 N N . SER A 1 96 ? -14.823 -23.317 11.058 1.00 41.91 96 SER A N 1
A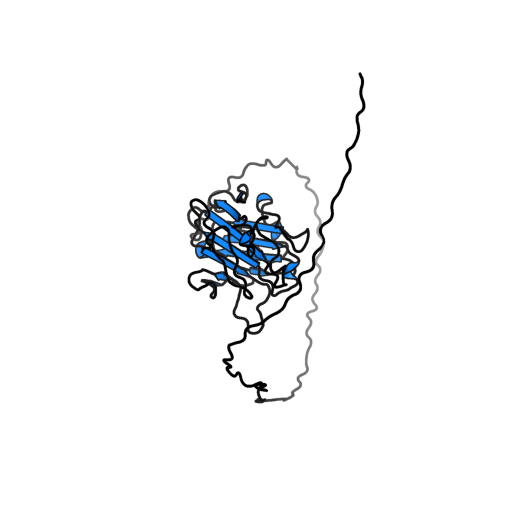TOM 643 C CA . SER A 1 96 ? -14.048 -22.671 12.110 1.00 41.91 96 SER A CA 1
ATOM 644 C C . SER A 1 96 ? -12.578 -23.024 11.888 1.00 41.91 96 SER A C 1
ATOM 646 O O . SER A 1 96 ? -11.990 -23.786 12.660 1.00 41.91 96 SER A O 1
ATOM 648 N N . GLY A 1 97 ? -12.001 -22.481 10.817 1.00 43.28 97 GLY A N 1
ATOM 649 C CA . GLY A 1 97 ? -10.564 -22.401 10.641 1.00 43.28 97 GLY A CA 1
ATOM 650 C C . GLY A 1 97 ? -10.004 -21.530 11.759 1.00 43.28 97 GLY A C 1
ATOM 651 O O . GLY A 1 97 ? -10.296 -20.343 11.859 1.00 43.28 97 GLY A O 1
ATOM 652 N N . THR A 1 98 ? -9.211 -22.123 12.641 1.00 48.09 98 THR A N 1
ATOM 653 C CA . THR A 1 98 ? -8.507 -21.471 13.759 1.00 48.09 98 THR A CA 1
ATOM 654 C C . THR A 1 98 ? -7.415 -20.464 13.324 1.00 48.09 98 THR A C 1
ATOM 656 O O . THR A 1 98 ? -6.402 -20.342 14.007 1.00 48.09 98 THR A O 1
ATOM 659 N N . GLY A 1 99 ? -7.577 -19.764 12.194 1.00 61.94 99 GLY A N 1
ATOM 660 C CA . GLY A 1 99 ? -6.556 -18.895 11.583 1.00 61.94 99 GLY A CA 1
ATOM 661 C C . GLY A 1 99 ? -6.886 -17.401 11.501 1.00 61.94 99 GLY A C 1
ATOM 662 O O . GLY A 1 99 ? -5.957 -16.599 11.485 1.00 61.94 99 GLY A O 1
ATOM 663 N N . GLY A 1 100 ? -8.170 -17.029 11.534 1.00 80.88 100 GLY A N 1
ATOM 664 C CA . GLY A 1 100 ? -8.602 -15.659 11.252 1.00 80.88 100 GLY A CA 1
ATOM 665 C C . GLY A 1 100 ? -8.296 -14.639 12.349 1.00 80.88 100 GLY A C 1
ATOM 666 O O . GLY A 1 100 ? -8.332 -14.935 13.549 1.00 80.88 100 GLY A O 1
ATOM 667 N N . CYS A 1 101 ? -8.058 -13.395 11.940 1.00 93.81 101 CYS A N 1
ATOM 668 C CA . CYS A 1 101 ? -7.934 -12.264 12.847 1.00 93.81 101 CYS A CA 1
ATOM 669 C C . CYS A 1 101 ? -9.275 -11.972 13.552 1.00 93.81 101 CYS A C 1
ATOM 671 O O . CYS A 1 101 ? -10.286 -11.731 12.889 1.00 93.81 101 CYS A O 1
ATOM 673 N N . PRO A 1 102 ? -9.323 -11.957 14.900 1.00 92.81 102 PRO A N 1
ATOM 674 C CA . PRO A 1 102 ? -10.576 -11.784 15.627 1.00 92.81 102 PRO A CA 1
ATOM 675 C C . PRO A 1 102 ? -11.297 -10.476 15.286 1.00 92.81 102 PRO A C 1
ATOM 677 O O . PRO A 1 102 ? -10.715 -9.396 15.353 1.00 92.81 102 PRO A O 1
ATOM 680 N N . GLY A 1 103 ? -12.594 -10.576 14.990 1.00 91.25 103 GLY A N 1
ATOM 681 C CA . GLY A 1 103 ? -13.459 -9.425 14.721 1.00 91.25 103 GLY A CA 1
ATOM 682 C C . GLY A 1 103 ? -13.387 -8.887 13.292 1.00 91.25 103 GLY A C 1
ATOM 683 O O . GLY A 1 103 ? -14.224 -8.062 12.942 1.00 91.25 103 GLY A O 1
ATOM 684 N N . VAL A 1 104 ? -12.453 -9.362 12.467 1.00 95.25 104 VAL A N 1
ATOM 685 C CA . VAL A 1 104 ? -12.435 -9.069 11.030 1.00 95.25 104 VAL A CA 1
ATOM 686 C C . VAL A 1 104 ? -13.525 -9.884 10.338 1.00 95.25 104 VAL A C 1
ATOM 688 O O . VAL A 1 104 ? -13.795 -11.029 10.709 1.00 95.25 104 VAL A O 1
ATOM 691 N N . HIS A 1 105 ? -14.185 -9.280 9.354 1.00 94.06 105 HIS A N 1
ATOM 692 C CA . HIS A 1 105 ? -15.193 -9.962 8.558 1.00 94.06 105 HIS A CA 1
ATOM 693 C C . HIS A 1 105 ? -14.558 -11.108 7.757 1.00 94.06 105 HIS A C 1
ATOM 695 O O . HIS A 1 105 ? -13.506 -10.898 7.154 1.00 94.06 105 HIS A O 1
ATOM 701 N N . PRO A 1 106 ? -15.183 -12.300 7.699 1.00 91.19 106 PRO A N 1
ATOM 702 C CA . PRO A 1 106 ? -14.597 -13.453 7.026 1.00 91.19 106 PRO A CA 1
ATOM 703 C C . PRO A 1 106 ? -14.343 -13.227 5.541 1.00 91.19 106 PRO A C 1
ATOM 705 O O . PRO A 1 106 ? -13.346 -13.734 5.060 1.00 91.19 106 PRO A O 1
ATOM 708 N N . GLY A 1 107 ? -15.185 -12.444 4.859 1.00 89.69 107 GLY A N 1
ATOM 709 C CA . GLY A 1 107 ? -15.015 -12.100 3.443 1.00 89.69 107 GLY A CA 1
ATOM 710 C C . GLY A 1 107 ? -14.959 -13.320 2.515 1.00 89.69 107 GLY A C 1
ATOM 711 O O . GLY A 1 107 ? -15.243 -14.442 2.932 1.00 89.69 107 GLY A O 1
ATOM 712 N N . ASP A 1 108 ? -14.592 -13.073 1.257 1.00 92.81 108 ASP A N 1
ATOM 713 C CA . ASP A 1 108 ? -14.294 -14.116 0.276 1.00 92.81 108 ASP A CA 1
ATOM 714 C C . ASP A 1 108 ? -12.781 -14.168 0.035 1.00 92.81 108 ASP A C 1
ATOM 716 O O . ASP A 1 108 ? -12.160 -13.167 -0.333 1.00 92.81 108 ASP A O 1
ATOM 720 N N . THR A 1 109 ? -12.184 -15.349 0.196 1.00 94.69 109 THR A N 1
ATOM 721 C CA . THR A 1 109 ? -10.763 -15.564 -0.097 1.00 94.69 109 THR A CA 1
ATOM 722 C C . THR A 1 109 ? -10.503 -15.442 -1.596 1.00 94.69 109 THR A C 1
ATOM 724 O O . THR A 1 109 ? -10.997 -16.240 -2.400 1.00 94.69 109 THR A O 1
ATOM 727 N N . LEU A 1 110 ? -9.659 -14.483 -1.984 1.00 95.50 110 LEU A N 1
ATOM 728 C CA . LEU A 1 110 ? -9.246 -14.328 -3.377 1.00 95.50 110 LEU A CA 1
ATOM 729 C C . LEU A 1 110 ? -8.120 -15.300 -3.742 1.00 95.50 110 LEU A C 1
ATOM 731 O O . LEU A 1 110 ? -7.121 -15.434 -3.028 1.00 95.50 110 LEU A O 1
ATOM 735 N N . THR A 1 111 ? -8.258 -15.936 -4.906 1.00 95.56 111 THR A N 1
ATOM 736 C CA . THR A 1 111 ? -7.167 -16.676 -5.553 1.00 95.56 111 THR A CA 1
ATOM 737 C C . THR A 1 111 ? -6.467 -15.742 -6.529 1.00 95.56 111 THR A C 1
ATOM 739 O O . THR A 1 111 ? -7.060 -15.354 -7.531 1.00 95.56 111 THR A O 1
ATOM 742 N N . LEU A 1 112 ? -5.224 -15.380 -6.215 1.00 96.38 112 LEU A N 1
ATOM 743 C CA . LEU A 1 112 ? -4.378 -14.533 -7.052 1.00 96.38 112 LEU A CA 1
ATOM 744 C C . LEU A 1 112 ? -3.328 -15.392 -7.760 1.00 96.38 112 LEU A C 1
ATOM 746 O O . LEU A 1 112 ? -2.758 -16.300 -7.147 1.00 96.38 112 LEU A O 1
ATOM 750 N N . ASP A 1 113 ? -3.065 -15.106 -9.032 1.00 94.19 113 ASP A N 1
ATOM 751 C CA . ASP A 1 113 ? -2.053 -15.811 -9.830 1.00 94.19 113 ASP A CA 1
ATOM 752 C C . ASP A 1 113 ? -1.167 -14.885 -10.687 1.00 94.19 113 ASP A C 1
ATOM 754 O O . ASP A 1 113 ? -0.225 -15.347 -11.339 1.00 94.19 113 ASP A O 1
ATOM 758 N N . GLY A 1 114 ? -1.415 -13.573 -10.646 1.00 91.00 114 GLY A N 1
ATOM 759 C CA . GLY A 1 114 ? -0.704 -12.549 -11.410 1.00 91.00 114 GLY A CA 1
ATOM 760 C C . GLY A 1 114 ? -1.319 -12.251 -12.778 1.00 91.00 114 GLY A C 1
ATOM 761 O O . GLY A 1 114 ? -0.797 -11.394 -13.502 1.00 91.00 114 GLY A O 1
ATOM 762 N N . MET A 1 115 ? -2.408 -12.926 -13.160 1.00 92.56 115 MET A N 1
ATOM 763 C CA . MET A 1 115 ? -3.059 -12.805 -14.464 1.00 92.56 115 MET A CA 1
ATOM 764 C C . MET A 1 115 ? -4.530 -12.408 -14.323 1.00 92.56 115 MET A C 1
ATOM 766 O O . MET A 1 115 ? -5.416 -13.224 -14.109 1.00 92.56 115 MET A O 1
ATOM 770 N N . GLY A 1 116 ? -4.823 -11.124 -14.546 1.00 93.81 116 GLY A N 1
ATOM 771 C CA . GLY A 1 116 ? -6.209 -10.641 -14.523 1.00 93.81 116 GLY A CA 1
ATOM 772 C C . GLY A 1 116 ? -6.830 -10.592 -13.123 1.00 93.81 116 GLY A C 1
ATOM 773 O O . GLY A 1 116 ? -8.042 -10.431 -13.013 1.00 93.81 116 GLY A O 1
ATOM 774 N N . ASP A 1 117 ? -6.005 -10.657 -12.076 1.00 97.00 117 ASP A N 1
ATOM 775 C CA . ASP A 1 117 ? -6.406 -10.664 -10.663 1.00 97.00 117 ASP A CA 1
ATOM 776 C C . ASP A 1 117 ? -7.368 -9.536 -10.270 1.00 97.00 117 ASP A C 1
ATOM 778 O O . ASP A 1 117 ? -8.215 -9.722 -9.402 1.00 97.00 117 ASP A O 1
ATOM 782 N N . LEU A 1 118 ? -7.293 -8.371 -10.927 1.00 95.69 118 LEU A N 1
ATOM 783 C CA . LEU A 1 118 ? -8.196 -7.252 -10.648 1.00 95.69 118 LEU A CA 1
ATOM 784 C C . LEU A 1 118 ? -9.678 -7.631 -10.844 1.00 95.69 118 LEU A C 1
ATOM 786 O O . LEU A 1 118 ? -10.538 -7.106 -10.146 1.00 95.69 118 LEU A O 1
ATOM 790 N N . ALA A 1 119 ? -9.980 -8.565 -11.752 1.00 95.69 119 ALA A N 1
ATOM 791 C CA . ALA A 1 119 ? -11.343 -9.040 -11.994 1.00 95.69 119 ALA A CA 1
ATOM 792 C C . ALA A 1 119 ? -11.908 -9.899 -10.847 1.00 95.69 119 ALA A C 1
ATOM 794 O O . ALA A 1 119 ? -13.108 -10.163 -10.834 1.00 95.69 119 ALA A O 1
ATOM 795 N N . MET A 1 120 ? -11.065 -10.329 -9.901 1.00 95.75 120 MET A N 1
ATOM 796 C CA . MET A 1 120 ? -11.482 -11.089 -8.718 1.00 95.75 120 MET A CA 1
ATOM 797 C C . MET A 1 120 ? -12.007 -10.185 -7.594 1.00 95.75 120 MET A C 1
ATOM 799 O O . MET A 1 120 ? -12.623 -10.676 -6.654 1.00 95.75 120 MET A O 1
ATOM 803 N N . TYR A 1 121 ? -11.762 -8.874 -7.666 1.00 95.56 121 TYR A N 1
ATOM 804 C CA . TYR A 1 121 ? -12.201 -7.927 -6.644 1.00 95.56 121 TYR A CA 1
ATOM 805 C C . TYR A 1 121 ? -13.676 -7.558 -6.850 1.00 95.56 121 TYR A C 1
ATOM 807 O O . TYR A 1 121 ? -14.096 -7.353 -7.994 1.00 95.56 121 TYR A O 1
ATOM 815 N N . PRO A 1 122 ? -14.460 -7.387 -5.766 1.00 92.50 122 PRO A N 1
ATOM 816 C CA . PRO A 1 122 ? -15.769 -6.750 -5.860 1.00 92.50 122 PRO A CA 1
ATOM 817 C C . PRO A 1 122 ? -15.645 -5.369 -6.509 1.00 92.50 122 PRO A C 1
ATOM 819 O O . PRO A 1 122 ? -14.673 -4.650 -6.268 1.00 92.50 122 PRO A O 1
ATOM 822 N N . SER A 1 123 ? -16.627 -4.967 -7.316 1.00 89.25 123 SER A N 1
ATOM 823 C CA . SER A 1 123 ? -16.582 -3.692 -8.047 1.00 89.25 123 SER A CA 1
ATOM 824 C C . SER A 1 123 ? -16.405 -2.476 -7.137 1.00 89.25 123 SER A C 1
ATOM 826 O O . SER A 1 123 ? -15.718 -1.523 -7.493 1.00 89.25 123 SER A O 1
ATOM 828 N N . GLU A 1 124 ? -16.985 -2.532 -5.944 1.00 86.75 124 GLU A N 1
ATOM 829 C CA . GLU A 1 124 ? -16.942 -1.532 -4.881 1.00 86.75 124 GLU A CA 1
ATOM 830 C C . GLU A 1 124 ? -15.535 -1.381 -4.281 1.00 86.75 124 GLU A C 1
ATOM 832 O O . GLU A 1 124 ? -15.218 -0.346 -3.695 1.00 86.75 124 GLU A O 1
ATOM 837 N N . GLN A 1 125 ? -14.687 -2.398 -4.459 1.00 91.56 125 GLN A N 1
ATOM 838 C CA . GLN A 1 125 ? -13.293 -2.441 -4.019 1.00 91.56 125 GLN A CA 1
ATOM 839 C C . GLN A 1 125 ? -12.300 -2.064 -5.121 1.00 91.56 125 GLN A C 1
ATOM 841 O O . GLN A 1 125 ? -11.091 -2.052 -4.875 1.00 91.56 125 GLN A O 1
ATOM 846 N N . VAL A 1 126 ? -12.784 -1.755 -6.330 1.00 93.12 126 VAL A N 1
ATOM 847 C CA . VAL A 1 126 ? -11.956 -1.279 -7.440 1.00 93.12 126 VAL A CA 1
ATOM 848 C C . VAL A 1 126 ? -12.005 0.246 -7.493 1.00 93.12 126 VAL A C 1
ATOM 850 O O . VAL A 1 126 ? -13.032 0.866 -7.762 1.00 93.12 126 VAL A O 1
ATOM 853 N N . LEU A 1 127 ? -10.856 0.858 -7.242 1.00 88.88 127 LEU A N 1
ATOM 854 C CA . LEU A 1 127 ? -10.660 2.287 -7.066 1.00 88.88 127 LEU A CA 1
ATOM 855 C C . LEU A 1 127 ? -9.763 2.843 -8.178 1.00 88.88 127 LEU A C 1
ATOM 857 O O . LEU A 1 127 ? -8.845 2.178 -8.669 1.00 88.88 127 LEU A O 1
ATOM 861 N N . SER A 1 128 ? -10.000 4.100 -8.547 1.00 85.38 128 SER A N 1
ATOM 862 C CA . SER A 1 128 ? -9.162 4.816 -9.511 1.00 85.38 128 SER A CA 1
ATOM 863 C C . SER A 1 128 ? -8.045 5.586 -8.791 1.00 85.38 128 SER A C 1
ATOM 865 O O . SER A 1 128 ? -8.352 6.477 -7.992 1.00 85.38 128 SER A O 1
ATOM 867 N N . PRO A 1 129 ? -6.760 5.299 -9.069 1.00 86.31 129 PRO A N 1
ATOM 868 C CA . PRO A 1 129 ? -5.642 6.079 -8.547 1.00 86.31 129 PRO A CA 1
ATOM 869 C C . PRO A 1 129 ? -5.549 7.460 -9.220 1.00 86.31 129 PRO A C 1
ATOM 871 O O . PRO A 1 129 ? -6.164 7.719 -10.256 1.00 86.31 129 PRO A O 1
ATOM 874 N N . MET A 1 130 ? -4.737 8.357 -8.656 1.00 82.81 130 MET A N 1
ATOM 875 C CA . MET A 1 130 ? -4.394 9.649 -9.269 1.00 82.81 130 MET A CA 1
ATOM 876 C C . MET A 1 130 ? -2.957 9.667 -9.783 1.00 82.81 130 MET A C 1
ATOM 878 O O . MET A 1 130 ? -2.157 8.797 -9.451 1.00 82.81 130 MET A O 1
ATOM 882 N N . ALA A 1 131 ? -2.643 10.655 -10.625 1.00 80.94 131 ALA A N 1
ATOM 883 C CA . ALA A 1 131 ? -1.385 10.745 -11.360 1.00 80.94 131 ALA A CA 1
ATOM 884 C C . ALA A 1 131 ? -0.947 9.389 -11.943 1.00 80.94 131 ALA A C 1
ATOM 886 O O . ALA A 1 131 ? 0.175 8.933 -11.691 1.00 80.94 131 ALA A O 1
ATOM 887 N N . PRO A 1 132 ? -1.848 8.697 -12.659 1.00 85.62 132 PRO A N 1
ATOM 888 C CA . PRO A 1 132 ? -1.538 7.372 -13.152 1.00 85.62 132 PRO A CA 1
ATOM 889 C C . PRO A 1 132 ? -0.473 7.448 -14.254 1.00 85.62 132 PRO A C 1
ATOM 891 O O . PRO A 1 132 ? -0.285 8.496 -14.883 1.00 85.62 132 PRO A O 1
ATOM 894 N N . PHE A 1 133 ? 0.204 6.333 -14.532 1.00 85.31 133 PHE A N 1
ATOM 895 C CA . PHE A 1 133 ? 1.044 6.238 -15.730 1.00 85.31 133 PHE A CA 1
ATOM 896 C C . PHE A 1 133 ? 0.192 6.218 -17.000 1.00 85.31 133 PHE A C 1
ATOM 898 O O . PHE A 1 133 ? 0.621 6.698 -18.051 1.00 85.31 133 PHE A O 1
ATOM 905 N N . SER A 1 134 ? -1.018 5.665 -16.913 1.00 86.56 134 SER A N 1
ATOM 906 C CA . SER A 1 134 ? -1.963 5.590 -18.018 1.00 86.56 134 SER A CA 1
ATOM 907 C C . SER A 1 134 ? -3.407 5.743 -17.546 1.00 86.56 134 SER A C 1
ATOM 909 O O . SER A 1 134 ? -3.728 5.496 -16.391 1.00 86.56 134 SER A O 1
ATOM 911 N N . ALA A 1 135 ? -4.323 6.086 -18.452 1.00 84.06 135 ALA A N 1
ATOM 912 C CA . ALA A 1 135 ? -5.750 6.143 -18.120 1.00 84.06 135 ALA A CA 1
ATOM 913 C C . ALA A 1 135 ? -6.350 4.782 -17.697 1.00 84.06 135 ALA A C 1
ATOM 915 O O . ALA A 1 135 ? -7.480 4.752 -17.220 1.00 84.06 135 ALA A O 1
ATOM 916 N N . GLY A 1 136 ? -5.627 3.674 -17.901 1.00 84.75 136 GLY A N 1
ATOM 917 C CA . GLY A 1 136 ? -6.053 2.324 -17.533 1.00 84.75 136 GLY A CA 1
ATOM 918 C C . GLY A 1 136 ? -5.525 1.834 -16.185 1.00 84.75 136 GLY A C 1
ATOM 919 O O . GLY A 1 136 ? -5.757 0.675 -15.857 1.00 84.75 136 GLY A O 1
ATOM 920 N N . ASP A 1 137 ? -4.801 2.660 -15.423 1.00 91.62 137 ASP A N 1
ATOM 921 C CA . ASP A 1 137 ? -4.306 2.241 -14.112 1.00 91.62 137 ASP A CA 1
ATOM 922 C C . ASP A 1 137 ? -5.481 2.109 -13.126 1.00 91.62 137 ASP A C 1
ATOM 924 O O . ASP A 1 137 ? -6.310 3.015 -13.010 1.00 91.62 137 ASP A O 1
ATOM 928 N N . GLN A 1 138 ? -5.559 0.984 -12.416 1.00 93.31 138 GLN A N 1
ATOM 929 C CA . GLN A 1 138 ? -6.665 0.649 -11.511 1.00 93.31 138 GLN A CA 1
ATOM 930 C C . GLN A 1 138 ? -6.161 -0.128 -10.302 1.00 93.31 138 GLN A C 1
ATOM 932 O O . GLN A 1 138 ? -5.248 -0.945 -10.425 1.00 93.31 138 GLN A O 1
ATOM 937 N N . LEU A 1 139 ? -6.788 0.090 -9.150 1.00 93.50 139 LEU A N 1
ATOM 938 C CA . LEU A 1 139 ? -6.411 -0.533 -7.889 1.00 93.50 139 LEU A CA 1
ATOM 939 C C . LEU A 1 139 ? -7.581 -1.325 -7.305 1.00 93.50 139 LEU A C 1
ATOM 941 O O . LEU A 1 139 ? -8.644 -0.760 -7.094 1.00 93.50 139 LEU A O 1
ATOM 945 N N . GLY A 1 140 ? -7.372 -2.595 -6.984 1.00 95.00 140 GLY A N 1
ATOM 946 C CA . GLY A 1 140 ? -8.276 -3.393 -6.162 1.00 95.00 140 GLY A CA 1
ATOM 947 C C . GLY A 1 140 ? -7.744 -3.497 -4.738 1.00 95.00 140 GLY A C 1
ATOM 948 O O . GLY A 1 140 ? -6.570 -3.835 -4.562 1.00 95.00 140 GLY A O 1
ATOM 949 N N . ILE A 1 141 ? -8.579 -3.233 -3.728 1.00 95.12 141 ILE A N 1
ATOM 950 C CA . ILE A 1 141 ? -8.232 -3.496 -2.323 1.00 95.12 141 ILE A CA 1
ATOM 951 C C . ILE A 1 141 ? -9.403 -4.160 -1.599 1.00 95.12 141 ILE A C 1
ATOM 953 O O . ILE A 1 141 ? -10.424 -3.524 -1.394 1.00 95.12 141 ILE A O 1
ATOM 957 N N . THR A 1 142 ? -9.242 -5.399 -1.142 1.00 96.44 142 THR A N 1
ATOM 958 C CA . THR A 1 142 ? -10.264 -6.118 -0.360 1.00 96.44 142 THR A CA 1
ATOM 959 C C . THR A 1 142 ? -9.619 -6.898 0.783 1.00 96.44 142 THR A C 1
ATOM 961 O O . THR A 1 142 ? -8.395 -6.902 0.916 1.00 96.44 142 THR A O 1
ATOM 964 N N . TRP A 1 143 ? -10.416 -7.555 1.617 1.00 96.81 143 TRP A N 1
ATOM 965 C CA . TRP A 1 143 ? -9.936 -8.386 2.716 1.00 96.81 143 TRP A CA 1
ATOM 966 C C . TRP A 1 143 ? -10.823 -9.610 2.933 1.00 96.81 143 TRP A C 1
ATOM 968 O O . TRP A 1 143 ? -11.979 -9.643 2.511 1.00 96.81 143 TRP A O 1
ATOM 978 N N . ASP A 1 144 ? -10.260 -10.591 3.623 1.00 95.94 144 ASP A N 1
ATOM 979 C CA . ASP A 1 144 ? -10.969 -11.701 4.253 1.00 95.94 144 ASP A CA 1
ATOM 980 C C . ASP A 1 144 ? -10.526 -11.790 5.735 1.00 95.94 144 ASP A C 1
ATOM 982 O O . ASP A 1 144 ? -9.877 -10.868 6.247 1.00 95.94 144 ASP A O 1
ATOM 986 N N . ALA A 1 145 ? -10.886 -12.851 6.463 1.00 95.44 145 ALA A N 1
ATOM 987 C CA . ALA A 1 145 ? -10.477 -13.002 7.869 1.00 95.44 145 ALA A CA 1
ATOM 988 C C . ALA A 1 145 ? -8.953 -13.124 8.069 1.00 95.44 145 ALA A C 1
ATOM 990 O O . ALA A 1 145 ? -8.465 -12.872 9.176 1.00 95.44 145 ALA A O 1
ATOM 991 N N . ASP A 1 146 ? -8.205 -13.514 7.040 1.00 96.50 146 ASP A N 1
ATOM 992 C CA . ASP A 1 146 ? -6.795 -13.889 7.128 1.00 96.50 146 ASP A CA 1
ATOM 993 C C . ASP A 1 146 ? -5.873 -12.885 6.422 1.00 96.50 146 ASP A C 1
ATOM 995 O O . ASP A 1 146 ? -4.733 -12.685 6.855 1.00 96.50 146 ASP A O 1
ATOM 999 N N . TYR A 1 147 ? -6.343 -12.225 5.363 1.00 98.00 147 TYR A N 1
ATOM 1000 C CA . TYR A 1 147 ? -5.522 -11.470 4.424 1.00 98.00 147 TYR A CA 1
ATOM 1001 C C . TYR A 1 147 ? -6.122 -10.116 4.030 1.00 98.00 147 TYR A C 1
ATOM 1003 O O . TYR A 1 147 ? -7.324 -9.947 3.841 1.00 98.00 147 TYR A O 1
ATOM 1011 N N . LEU A 1 148 ? -5.229 -9.147 3.815 1.00 97.69 148 LEU A N 1
ATOM 1012 C CA . LEU A 1 148 ? -5.478 -7.951 3.015 1.00 97.69 148 LEU A CA 1
ATOM 1013 C C . LEU A 1 148 ? -4.969 -8.205 1.591 1.00 97.69 148 LEU A C 1
ATOM 1015 O O . LEU A 1 148 ? -3.799 -8.543 1.405 1.00 97.69 148 LEU A O 1
ATOM 1019 N N . TYR A 1 149 ? -5.816 -7.997 0.591 1.00 98.12 149 TYR A N 1
ATOM 1020 C CA . TYR A 1 149 ? -5.494 -8.189 -0.821 1.00 98.12 149 TYR A CA 1
ATOM 1021 C C . TYR A 1 149 ? -5.360 -6.846 -1.524 1.00 98.12 149 TYR A C 1
ATOM 1023 O O . TYR A 1 149 ? -6.259 -6.012 -1.443 1.00 98.12 149 TYR A O 1
ATOM 1031 N N . ILE A 1 150 ? -4.285 -6.656 -2.284 1.00 97.44 150 ILE A N 1
ATOM 1032 C CA . ILE A 1 150 ? -4.024 -5.443 -3.067 1.00 97.44 150 ILE A CA 1
ATOM 1033 C C . ILE A 1 150 ? -3.582 -5.852 -4.469 1.00 97.44 150 ILE A C 1
ATOM 1035 O O . ILE A 1 150 ? -2.603 -6.576 -4.612 1.00 97.44 150 ILE A O 1
ATOM 1039 N N . THR A 1 151 ? -4.260 -5.356 -5.499 1.00 97.56 151 THR A N 1
ATOM 1040 C CA . THR A 1 151 ? -3.838 -5.529 -6.893 1.00 97.56 151 THR A CA 1
ATOM 1041 C C . THR A 1 151 ? -3.801 -4.181 -7.571 1.00 97.56 151 THR A C 1
ATOM 1043 O O . THR A 1 151 ? -4.828 -3.519 -7.691 1.00 97.56 151 THR A O 1
ATOM 1046 N N . LEU A 1 152 ? -2.628 -3.776 -8.044 1.00 96.19 152 LEU A N 1
ATOM 1047 C CA . LEU A 1 152 ? -2.484 -2.583 -8.865 1.00 96.19 152 LEU A CA 1
ATOM 1048 C C . LEU A 1 152 ? -2.198 -2.983 -10.309 1.00 96.19 152 LEU A C 1
ATOM 1050 O O . LEU A 1 152 ? -1.175 -3.604 -10.582 1.00 96.19 152 LEU A O 1
ATOM 1054 N N . VAL A 1 153 ? -3.059 -2.572 -11.235 1.00 95.69 153 VAL A N 1
ATOM 1055 C CA . VAL A 1 153 ? -2.793 -2.598 -12.676 1.00 95.69 153 VAL A CA 1
ATOM 1056 C C . VAL A 1 153 ? -2.162 -1.265 -13.058 1.00 95.69 153 VAL A C 1
ATOM 1058 O O . VAL A 1 153 ? -2.742 -0.211 -12.806 1.00 95.69 153 VAL A O 1
ATOM 1061 N N . SER A 1 154 ? -0.964 -1.294 -13.640 1.00 94.62 154 SER A N 1
ATOM 1062 C CA . SER A 1 154 ? -0.274 -0.091 -14.109 1.00 94.62 154 SER A CA 1
ATOM 1063 C C . SER A 1 154 ? 0.806 -0.426 -15.133 1.00 94.62 154 SER A C 1
ATOM 1065 O O . SER A 1 154 ? 1.551 -1.399 -14.990 1.00 94.62 154 SER A O 1
ATOM 1067 N N . SER A 1 155 ? 0.953 0.435 -16.142 1.00 93.00 155 SER A N 1
ATOM 1068 C CA . SER A 1 155 ? 2.070 0.356 -17.090 1.00 93.00 155 SER A CA 1
ATOM 1069 C C . SER A 1 155 ? 3.423 0.693 -16.456 1.00 93.00 155 SER A C 1
ATOM 1071 O O . SER A 1 155 ? 4.456 0.368 -17.037 1.00 93.00 155 SER A O 1
ATOM 1073 N N . GLY A 1 156 ? 3.445 1.272 -15.248 1.00 90.94 156 GLY A N 1
ATOM 1074 C CA . GLY A 1 156 ? 4.675 1.530 -14.496 1.00 90.94 156 GLY A CA 1
ATOM 1075 C C . GLY A 1 156 ? 5.530 0.278 -14.283 1.00 90.94 156 GLY A C 1
ATOM 1076 O O . GLY A 1 156 ? 6.756 0.363 -14.305 1.00 90.94 156 GLY A O 1
ATOM 1077 N N . PHE A 1 157 ? 4.895 -0.892 -14.176 1.00 93.38 157 PHE A N 1
ATOM 1078 C CA . PHE A 1 157 ? 5.553 -2.182 -13.952 1.00 93.38 157 PHE A CA 1
ATOM 1079 C C . PHE A 1 157 ? 6.232 -2.783 -15.195 1.00 93.38 157 PHE A C 1
ATOM 1081 O O . PHE A 1 157 ? 6.845 -3.857 -15.117 1.00 93.38 157 PHE A O 1
ATOM 1088 N N . SER A 1 158 ? 6.197 -2.087 -16.340 1.00 92.88 158 SER A N 1
ATOM 1089 C CA . SER A 1 158 ? 7.078 -2.411 -17.465 1.00 92.88 158 SER A CA 1
ATOM 1090 C C . SER A 1 158 ? 8.552 -2.264 -17.078 1.00 92.88 158 SER A C 1
ATOM 1092 O O . SER A 1 158 ? 9.393 -3.009 -17.578 1.00 92.88 158 SER A O 1
ATOM 1094 N N . ASP A 1 159 ? 8.851 -1.329 -16.172 1.00 92.06 159 ASP A N 1
ATOM 1095 C CA . ASP A 1 159 ? 10.129 -1.261 -15.468 1.00 92.06 159 ASP A CA 1
ATOM 1096 C C . ASP A 1 159 ? 10.066 -2.189 -14.240 1.00 92.06 159 ASP A C 1
ATOM 1098 O O . ASP A 1 159 ? 9.266 -1.947 -13.331 1.00 92.06 159 ASP A O 1
ATOM 1102 N N . PRO A 1 160 ? 10.860 -3.275 -14.198 1.00 92.19 160 PRO A N 1
ATOM 1103 C CA . PRO A 1 160 ? 10.729 -4.287 -13.158 1.00 92.19 160 PRO A CA 1
ATOM 1104 C C . PRO A 1 160 ? 11.248 -3.839 -11.785 1.00 92.19 160 PRO A C 1
ATOM 1106 O O . PRO A 1 160 ? 10.964 -4.515 -10.792 1.00 92.19 160 PRO A O 1
ATOM 1109 N N . PHE A 1 161 ? 11.982 -2.726 -11.714 1.00 91.38 161 PHE A N 1
ATOM 1110 C CA . PHE A 1 161 ? 12.607 -2.257 -10.477 1.00 91.38 161 PHE A CA 1
ATOM 1111 C C . PHE A 1 161 ? 11.756 -1.249 -9.711 1.00 91.38 161 PHE A C 1
ATOM 1113 O O . PHE A 1 161 ? 12.054 -0.996 -8.546 1.00 91.38 161 PHE A O 1
ATOM 1120 N N . LYS A 1 162 ? 10.696 -0.699 -10.322 1.00 92.25 162 LYS A N 1
ATOM 1121 C CA . LYS A 1 162 ? 9.797 0.260 -9.666 1.00 92.25 162 LYS A CA 1
ATOM 1122 C C . LYS A 1 162 ? 8.964 -0.432 -8.588 1.00 92.25 162 LYS A C 1
ATOM 1124 O O . LYS A 1 162 ? 8.136 -1.285 -8.925 1.00 92.25 162 LYS A O 1
ATOM 1129 N N . PRO A 1 163 ? 9.156 -0.088 -7.305 1.00 93.44 163 PRO A N 1
ATOM 1130 C CA . PRO A 1 163 ? 8.375 -0.682 -6.242 1.00 93.44 163 PRO A CA 1
ATOM 1131 C C . PRO A 1 163 ? 6.999 -0.024 -6.121 1.00 93.44 163 PRO A C 1
ATOM 1133 O O . PRO A 1 163 ? 6.839 1.185 -6.306 1.00 93.44 163 PRO A O 1
ATOM 1136 N N . LEU A 1 164 ? 6.019 -0.832 -5.731 1.00 95.56 164 LEU A N 1
ATOM 1137 C CA . LEU A 1 164 ? 4.778 -0.362 -5.130 1.00 95.56 164 LEU A CA 1
ATOM 1138 C C . LEU A 1 164 ? 4.998 -0.236 -3.621 1.00 95.56 164 LEU A C 1
ATOM 1140 O O . LEU A 1 164 ? 5.362 -1.217 -2.970 1.00 95.56 164 LEU A O 1
ATOM 1144 N N . HIS A 1 165 ? 4.769 0.956 -3.070 1.00 96.31 165 HIS A N 1
ATOM 1145 C CA . HIS A 1 165 ? 4.759 1.220 -1.630 1.00 96.31 165 HIS A CA 1
ATOM 1146 C C . HIS A 1 165 ? 3.342 1.518 -1.166 1.00 96.31 165 HIS A C 1
ATOM 1148 O O . HIS A 1 165 ? 2.713 2.457 -1.651 1.00 96.31 165 HIS A O 1
ATOM 1154 N N . VAL A 1 166 ? 2.858 0.756 -0.188 1.00 96.94 166 VAL A N 1
ATOM 1155 C CA . VAL A 1 166 ? 1.561 0.975 0.460 1.00 96.94 166 VAL A CA 1
ATOM 1156 C C . VAL A 1 166 ? 1.767 1.091 1.966 1.00 96.94 166 VAL A C 1
ATOM 1158 O O . VAL A 1 166 ? 2.106 0.121 2.640 1.00 96.94 166 VAL A O 1
ATOM 1161 N N . TYR A 1 167 ? 1.570 2.290 2.500 1.00 97.19 167 TYR A N 1
ATOM 1162 C CA . TYR A 1 167 ? 1.664 2.591 3.923 1.00 97.19 167 TYR A CA 1
ATOM 1163 C C . TYR A 1 167 ? 0.327 2.373 4.613 1.00 97.19 167 TYR A C 1
ATOM 1165 O O . TYR A 1 167 ? -0.718 2.730 4.067 1.00 97.19 167 TYR A O 1
ATOM 1173 N N . LEU A 1 168 ? 0.381 1.848 5.837 1.00 97.69 168 LEU A N 1
ATOM 1174 C CA . LEU A 1 168 ? -0.795 1.553 6.647 1.00 97.69 168 LEU A CA 1
ATOM 1175 C C . LEU A 1 168 ? -0.675 2.122 8.064 1.00 97.69 168 LEU A C 1
ATOM 1177 O O . LEU A 1 168 ? 0.344 1.930 8.734 1.00 97.69 168 LEU A O 1
ATOM 1181 N N . GLU A 1 169 ? -1.748 2.725 8.569 1.00 97.88 169 GLU A N 1
ATOM 1182 C CA . GLU A 1 169 ? -2.008 2.839 10.012 1.00 97.88 169 GLU A CA 1
ATOM 1183 C C . GLU A 1 169 ? -2.970 1.711 10.410 1.00 97.88 169 GLU A C 1
ATOM 1185 O O . GLU A 1 169 ? -4.170 1.778 10.139 1.00 97.88 169 GLU A O 1
ATOM 1190 N N . ALA A 1 170 ? -2.430 0.649 11.007 1.00 97.06 170 ALA A N 1
ATOM 1191 C CA . ALA A 1 170 ? -3.188 -0.492 11.499 1.00 97.06 170 ALA A CA 1
ATOM 1192 C C . ALA A 1 170 ? -3.744 -0.185 12.896 1.00 97.06 170 ALA A C 1
ATOM 1194 O O . ALA A 1 170 ? -3.021 0.307 13.762 1.00 97.06 170 ALA A O 1
ATOM 1195 N N . GLY A 1 171 ? -5.027 -0.478 13.117 1.00 95.12 171 GLY A N 1
ATOM 1196 C CA . GLY A 1 171 ? -5.697 -0.175 14.383 1.00 95.12 171 GLY A CA 1
ATOM 1197 C C . GLY A 1 171 ? -5.926 1.324 14.576 1.00 95.12 171 GLY A C 1
ATOM 1198 O O . GLY A 1 171 ? -5.873 1.811 15.704 1.00 95.12 171 GLY A O 1
ATOM 1199 N N . ALA A 1 172 ? -6.146 2.055 13.479 1.00 93.69 172 ALA A N 1
ATOM 1200 C CA . ALA A 1 172 ? -6.328 3.501 13.502 1.00 93.69 172 ALA A CA 1
ATOM 1201 C C . ALA A 1 172 ? -7.469 3.910 14.449 1.00 93.69 172 ALA A C 1
ATOM 1203 O O . ALA A 1 172 ? -8.555 3.327 14.441 1.00 93.69 172 ALA A O 1
ATOM 1204 N N . THR A 1 173 ? -7.233 4.945 15.256 1.00 92.12 173 THR A N 1
ATOM 1205 C CA . THR A 1 173 ? -8.238 5.528 16.157 1.00 92.12 173 THR A CA 1
ATOM 1206 C C . THR A 1 173 ? -8.194 7.051 16.087 1.00 92.12 173 THR A C 1
ATOM 1208 O O . THR A 1 173 ? -7.164 7.641 15.766 1.00 92.12 173 THR A O 1
ATOM 1211 N N . GLY A 1 174 ? -9.318 7.710 16.381 1.00 92.94 174 GLY A N 1
ATOM 1212 C CA . GLY A 1 174 ? -9.382 9.175 16.406 1.00 92.94 174 GLY A CA 1
ATOM 1213 C C . GLY A 1 174 ? -9.087 9.820 15.049 1.00 92.94 174 GLY A C 1
ATOM 1214 O O . GLY A 1 174 ? -9.348 9.223 14.012 1.00 92.94 174 GLY A O 1
ATOM 1215 N N . ALA A 1 175 ? -8.573 11.051 15.051 1.00 92.12 175 ALA A N 1
ATOM 1216 C CA . ALA A 1 175 ? -8.167 11.751 13.832 1.00 92.12 175 ALA A CA 1
ATOM 1217 C C . ALA A 1 175 ? -6.759 11.325 13.381 1.00 92.12 175 ALA A C 1
ATOM 1219 O O . ALA A 1 175 ? -5.899 11.038 14.216 1.00 92.12 175 ALA A O 1
ATOM 1220 N N . ALA A 1 176 ? -6.518 11.321 12.068 1.00 93.69 176 ALA A N 1
ATOM 1221 C CA . ALA A 1 176 ? -5.208 11.013 11.506 1.00 93.69 176 ALA A CA 1
ATOM 1222 C C . ALA A 1 176 ? -4.157 12.042 11.951 1.00 93.69 176 ALA A C 1
ATOM 1224 O O . ALA A 1 176 ? -4.392 13.251 11.923 1.00 93.69 176 ALA A O 1
ATOM 1225 N N . THR A 1 177 ? -3.001 11.545 12.389 1.00 93.25 177 THR A N 1
ATOM 1226 C CA . THR A 1 177 ? -1.854 12.377 12.773 1.00 93.25 177 THR A CA 1
ATOM 1227 C C . THR A 1 177 ? -0.749 12.193 11.743 1.00 93.25 177 THR A C 1
ATOM 1229 O O . THR A 1 177 ? -0.269 11.067 11.627 1.00 93.25 177 THR A O 1
ATOM 1232 N N . PRO A 1 178 ? -0.314 13.240 11.021 1.00 92.56 178 PRO A N 1
ATOM 1233 C CA . PRO A 1 178 ? 0.673 13.100 9.955 1.00 92.56 178 PRO A CA 1
ATOM 1234 C C . PRO A 1 178 ? 1.992 12.477 10.422 1.00 92.56 178 PRO A C 1
ATOM 1236 O O . PRO A 1 178 ? 2.443 12.719 11.543 1.00 92.56 178 PRO A O 1
ATOM 1239 N N . GLY A 1 179 ? 2.627 11.706 9.543 1.00 92.25 179 GLY A N 1
ATOM 1240 C CA . GLY A 1 179 ? 3.901 11.038 9.803 1.00 92.25 179 GLY A CA 1
ATOM 1241 C C . GLY A 1 179 ? 4.764 10.918 8.552 1.00 92.25 179 GLY A C 1
ATOM 1242 O O . GLY A 1 179 ? 4.482 11.534 7.524 1.00 92.25 179 GLY A O 1
ATOM 1243 N N . THR A 1 180 ? 5.833 10.128 8.640 1.00 92.56 180 THR A N 1
ATOM 1244 C CA . THR A 1 180 ? 6.757 9.896 7.523 1.00 92.56 180 THR A CA 1
ATOM 1245 C C . THR A 1 180 ? 6.940 8.413 7.226 1.00 92.56 180 THR A C 1
ATOM 1247 O O . THR A 1 180 ? 6.888 7.576 8.128 1.00 92.56 180 THR A O 1
ATOM 1250 N N . GLY A 1 181 ? 7.153 8.084 5.954 1.00 93.00 181 GLY A N 1
ATOM 1251 C CA . GLY A 1 181 ? 7.371 6.717 5.489 1.00 93.00 181 GLY A CA 1
ATOM 1252 C C . GLY A 1 181 ? 8.843 6.354 5.285 1.00 93.00 181 GLY A C 1
ATOM 1253 O O . GLY A 1 181 ? 9.749 6.943 5.875 1.00 93.00 181 GLY A O 1
ATOM 1254 N N . LYS A 1 182 ? 9.060 5.345 4.437 1.00 92.31 182 LYS A N 1
ATOM 1255 C CA . LYS A 1 182 ? 10.378 4.807 4.082 1.00 92.31 182 LYS A CA 1
ATOM 1256 C C . LYS A 1 182 ? 11.112 5.764 3.149 1.00 92.31 182 LYS A C 1
ATOM 1258 O O . LYS A 1 182 ? 10.563 6.152 2.124 1.00 92.31 182 LYS A O 1
ATOM 1263 N N . GLU A 1 183 ? 12.347 6.101 3.501 1.00 89.94 183 GLU A N 1
ATOM 1264 C CA . GLU A 1 183 ? 13.241 6.854 2.627 1.00 89.94 183 GLU A CA 1
ATOM 1265 C C . GLU A 1 183 ? 13.561 6.042 1.362 1.00 89.94 183 GLU A C 1
ATOM 1267 O O . GLU A 1 183 ? 13.765 4.824 1.419 1.00 89.94 183 GLU A O 1
ATOM 1272 N N . TYR A 1 184 ? 13.559 6.717 0.216 1.00 86.12 184 TYR A N 1
ATOM 1273 C CA . TYR A 1 184 ? 13.946 6.150 -1.063 1.00 86.12 184 TYR A CA 1
ATOM 1274 C C . TYR A 1 184 ? 14.611 7.220 -1.940 1.00 86.12 184 TYR A C 1
ATOM 1276 O O . TYR A 1 184 ? 14.011 8.247 -2.257 1.00 86.12 184 TYR A O 1
ATOM 1284 N N . SER A 1 185 ? 15.853 6.965 -2.362 1.00 83.25 185 SER A N 1
ATOM 1285 C CA . SER A 1 185 ? 16.630 7.827 -3.272 1.00 83.25 185 SER A CA 1
ATOM 1286 C C . SER A 1 185 ? 16.793 9.291 -2.819 1.00 83.25 185 SER A C 1
ATOM 1288 O O . SER A 1 185 ? 16.764 10.217 -3.625 1.00 83.25 185 SER A O 1
ATOM 1290 N N . GLY A 1 186 ? 17.006 9.508 -1.527 1.00 84.44 186 GLY A N 1
ATOM 1291 C CA . GLY A 1 186 ? 17.136 10.806 -0.867 1.00 84.44 186 GLY A CA 1
ATOM 1292 C C . GLY A 1 186 ? 15.807 11.454 -0.474 1.00 84.44 186 GLY A C 1
ATOM 1293 O O . GLY A 1 186 ? 15.823 12.554 0.080 1.00 84.44 186 GLY A O 1
ATOM 1294 N N . LEU A 1 187 ? 14.667 10.811 -0.744 1.00 85.06 187 LEU A N 1
ATOM 1295 C CA . LEU A 1 187 ? 13.334 11.362 -0.507 1.00 85.06 187 LEU A CA 1
ATOM 1296 C C . LEU A 1 187 ? 12.593 10.561 0.555 1.00 85.06 187 LEU A C 1
ATOM 1298 O O . LEU A 1 187 ? 12.539 9.337 0.520 1.00 85.06 187 LEU A O 1
ATOM 1302 N N . THR A 1 188 ? 11.989 11.259 1.513 1.00 89.06 188 THR A N 1
ATOM 1303 C CA . THR A 1 188 ? 11.181 10.639 2.569 1.00 89.06 188 THR A CA 1
ATOM 1304 C C . THR A 1 188 ? 9.733 11.082 2.423 1.00 89.06 188 THR A C 1
ATOM 1306 O O . THR A 1 188 ? 9.484 12.289 2.460 1.00 89.06 188 THR A O 1
ATOM 1309 N N . PRO A 1 189 ? 8.773 10.152 2.268 1.00 88.50 189 PRO A N 1
ATOM 1310 C CA . PRO A 1 189 ? 7.387 10.528 2.080 1.00 88.50 189 PRO A CA 1
ATOM 1311 C C . PRO A 1 189 ? 6.755 11.068 3.359 1.00 88.50 189 PRO A C 1
ATOM 1313 O O . PRO A 1 189 ? 6.879 10.450 4.412 1.00 88.50 189 PRO A O 1
ATOM 1316 N N . THR A 1 190 ? 6.066 12.200 3.263 1.00 89.50 190 THR A N 1
ATOM 1317 C CA . THR A 1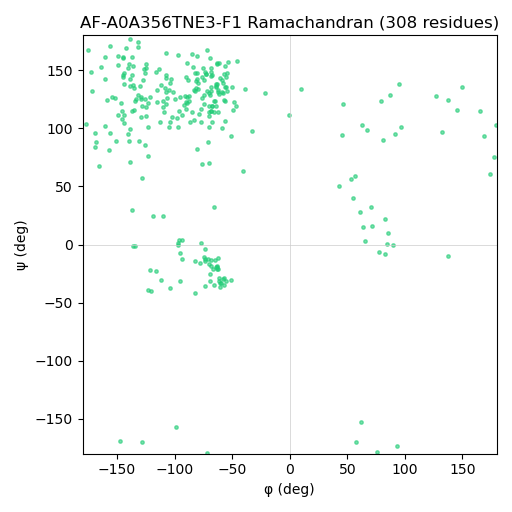 190 ? 5.077 12.702 4.211 1.00 89.50 190 THR A CA 1
ATOM 1318 C C . THR A 1 190 ? 3.732 12.042 3.963 1.00 89.50 190 THR A C 1
ATOM 1320 O O . THR A 1 190 ? 3.268 11.954 2.829 1.00 89.50 190 THR A O 1
ATOM 1323 N N . LEU A 1 191 ? 3.109 11.568 5.033 1.00 91.88 191 LEU A N 1
ATOM 1324 C CA . LEU A 1 191 ? 1.872 10.802 4.992 1.00 91.88 191 LEU A CA 1
ATOM 1325 C C . LEU A 1 191 ? 0.818 11.466 5.880 1.00 91.88 191 LEU A C 1
ATOM 1327 O O . LEU A 1 191 ? 1.169 12.084 6.892 1.00 91.88 191 LEU A O 1
ATOM 1331 N N . PRO A 1 192 ? -0.475 11.296 5.563 1.00 92.31 192 PRO A N 1
ATOM 1332 C CA . PRO A 1 192 ? -1.551 11.930 6.318 1.00 92.31 192 PRO A CA 1
ATOM 1333 C C . PRO A 1 192 ? -1.830 11.303 7.676 1.00 92.31 192 PRO A C 1
ATOM 1335 O O . PRO A 1 192 ? -2.534 11.878 8.503 1.00 92.31 192 PRO A O 1
ATOM 1338 N N . PHE A 1 193 ? -1.241 10.142 7.916 1.00 94.50 193 PHE A N 1
ATOM 1339 C CA . PHE A 1 193 ? -1.279 9.411 9.165 1.00 94.50 193 PHE A CA 1
ATOM 1340 C C . PHE A 1 193 ? 0.136 8.981 9.558 1.00 94.50 193 PHE A C 1
ATOM 1342 O O . PHE A 1 193 ? 1.076 9.061 8.764 1.00 94.50 19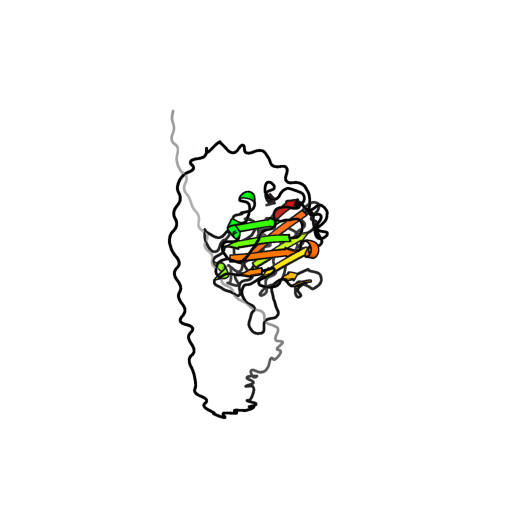3 PHE A O 1
ATOM 1349 N N . THR A 1 194 ? 0.283 8.487 10.784 1.00 95.50 194 THR A N 1
ATOM 1350 C CA . THR A 1 194 ? 1.541 7.945 11.287 1.00 95.50 194 THR A CA 1
ATOM 1351 C C . THR A 1 194 ? 1.587 6.474 10.890 1.00 95.50 194 THR A C 1
ATOM 1353 O O . THR A 1 194 ? 0.840 5.676 11.458 1.00 95.50 194 THR A O 1
ATOM 1356 N N . PRO A 1 195 ? 2.392 6.088 9.883 1.00 96.75 195 PRO A N 1
ATOM 1357 C CA . PRO A 1 195 ? 2.375 4.721 9.393 1.00 96.75 195 PRO A CA 1
ATOM 1358 C C . PRO A 1 195 ? 2.934 3.764 10.447 1.00 96.75 195 PRO A C 1
ATOM 1360 O O . PRO A 1 195 ? 3.983 3.984 11.052 1.00 96.75 195 PRO A O 1
ATOM 1363 N N . THR A 1 196 ? 2.233 2.657 10.616 1.00 98.00 196 THR A N 1
ATOM 1364 C CA . THR A 1 196 ? 2.640 1.515 11.444 1.00 98.00 196 THR A CA 1
ATOM 1365 C C . THR A 1 196 ? 3.326 0.437 10.612 1.00 98.00 196 THR A C 1
ATOM 1367 O O . THR A 1 196 ? 4.226 -0.241 11.102 1.00 98.00 196 THR A O 1
ATOM 1370 N N . HIS A 1 197 ? 2.924 0.312 9.345 1.00 98.38 197 HIS A N 1
ATOM 1371 C CA . HIS A 1 197 ? 3.426 -0.691 8.419 1.00 98.38 197 HIS A CA 1
ATOM 1372 C C . HIS A 1 197 ? 3.627 -0.086 7.028 1.00 98.38 197 HIS A C 1
ATOM 1374 O O . HIS A 1 197 ? 2.978 0.893 6.652 1.00 98.38 197 HIS A O 1
ATOM 1380 N N . LEU A 1 198 ? 4.516 -0.706 6.263 1.00 98.06 198 LEU A N 1
ATOM 1381 C CA . LEU A 1 198 ? 4.681 -0.504 4.830 1.00 98.06 198 LEU A CA 1
ATOM 1382 C C . LEU A 1 198 ? 4.674 -1.875 4.160 1.00 98.06 198 LEU A C 1
ATOM 1384 O O . LEU A 1 198 ? 5.493 -2.725 4.497 1.00 98.06 198 LEU A O 1
ATOM 1388 N N . ILE A 1 199 ? 3.793 -2.065 3.189 1.00 98.06 199 ILE A N 1
ATOM 1389 C CA . ILE A 1 199 ? 3.868 -3.159 2.226 1.00 98.06 199 ILE A CA 1
ATOM 1390 C C . ILE A 1 199 ? 4.686 -2.637 1.050 1.00 98.06 199 ILE A C 1
ATOM 1392 O O . ILE A 1 199 ? 4.291 -1.665 0.402 1.00 98.06 199 ILE A O 1
ATOM 1396 N N . ALA A 1 200 ? 5.838 -3.247 0.796 1.00 96.88 200 ALA A N 1
ATOM 1397 C CA . ALA A 1 200 ? 6.691 -2.882 -0.324 1.00 96.88 200 ALA A CA 1
ATOM 1398 C C . ALA A 1 200 ? 6.981 -4.118 -1.167 1.00 96.88 200 ALA A C 1
ATOM 1400 O O . ALA A 1 200 ? 7.458 -5.123 -0.642 1.00 96.88 200 ALA A O 1
ATOM 1401 N N . VAL A 1 201 ? 6.681 -4.027 -2.461 1.00 96.69 201 VAL A N 1
ATOM 1402 C CA . VAL A 1 201 ? 6.888 -5.113 -3.425 1.00 96.69 201 VAL A CA 1
ATOM 1403 C C . VAL A 1 201 ? 7.404 -4.575 -4.755 1.00 96.69 201 VAL A C 1
ATOM 1405 O O . VAL A 1 201 ? 7.107 -3.435 -5.123 1.00 96.69 201 VAL A O 1
ATOM 1408 N N . ARG A 1 202 ? 8.163 -5.382 -5.494 1.00 94.06 202 ARG A N 1
ATOM 1409 C CA . ARG A 1 202 ? 8.639 -5.063 -6.852 1.00 94.06 202 ARG A CA 1
ATOM 1410 C C . ARG A 1 202 ? 8.788 -6.329 -7.686 1.00 94.06 202 ARG A C 1
ATOM 1412 O O . ARG A 1 202 ? 8.839 -7.428 -7.157 1.00 94.06 202 ARG A O 1
ATOM 1419 N N . ARG A 1 203 ? 8.863 -6.200 -9.015 1.00 93.75 203 ARG A N 1
ATOM 1420 C CA . ARG A 1 203 ? 8.931 -7.393 -9.880 1.00 93.75 203 ARG A CA 1
ATOM 1421 C C . ARG A 1 203 ? 10.286 -8.083 -9.829 1.00 93.75 203 ARG A C 1
ATOM 1423 O O . ARG A 1 203 ? 10.356 -9.295 -10.011 1.00 93.75 203 ARG A O 1
ATOM 1430 N N . GLN A 1 204 ? 11.357 -7.306 -9.704 1.00 91.19 204 GLN A N 1
ATOM 1431 C CA . GLN A 1 204 ? 12.719 -7.817 -9.646 1.00 91.19 204 GLN A CA 1
ATOM 1432 C C . GLN A 1 204 ? 13.531 -7.070 -8.607 1.00 91.19 204 GLN A C 1
ATOM 1434 O O . GLN A 1 204 ? 13.436 -5.848 -8.475 1.00 91.19 204 GLN A O 1
ATOM 1439 N N . ASP A 1 205 ? 14.387 -7.824 -7.928 1.00 85.62 205 ASP A N 1
ATOM 1440 C CA . ASP A 1 205 ? 15.414 -7.246 -7.088 1.00 85.62 205 ASP A CA 1
ATOM 1441 C C . ASP A 1 205 ? 16.541 -6.617 -7.906 1.00 85.62 205 ASP A C 1
ATOM 1443 O O . ASP A 1 205 ? 16.902 -7.088 -8.984 1.00 85.62 205 ASP A O 1
ATOM 1447 N N . GLU A 1 206 ? 17.117 -5.546 -7.366 1.00 79.06 206 GLU A N 1
ATOM 1448 C CA . GLU A 1 206 ? 18.330 -4.942 -7.914 1.00 79.06 206 GLU A CA 1
ATOM 1449 C C . GLU A 1 206 ? 19.518 -5.917 -7.853 1.00 79.06 206 GLU A C 1
ATOM 1451 O O . GLU A 1 206 ? 19.553 -6.850 -7.048 1.00 79.06 206 GLU A O 1
ATOM 1456 N N . ALA A 1 207 ? 20.514 -5.711 -8.718 1.00 65.75 207 ALA A N 1
ATOM 1457 C CA . ALA A 1 207 ? 21.683 -6.584 -8.803 1.00 65.75 207 ALA A CA 1
ATOM 1458 C C . ALA A 1 207 ? 22.430 -6.682 -7.453 1.00 65.75 207 ALA A C 1
ATOM 1460 O O . ALA A 1 207 ? 22.750 -5.670 -6.836 1.00 65.75 207 ALA A O 1
ATOM 1461 N N . GLY A 1 208 ? 22.725 -7.912 -7.008 1.00 67.25 208 GLY A N 1
ATOM 1462 C CA . GLY A 1 208 ? 23.239 -8.197 -5.653 1.00 67.25 208 GLY A CA 1
ATOM 1463 C C . GLY A 1 208 ? 22.146 -8.361 -4.581 1.00 67.25 208 GLY A C 1
ATOM 1464 O O . GLY A 1 208 ? 22.461 -8.413 -3.396 1.00 67.25 208 GLY A O 1
ATOM 1465 N N . GLY A 1 209 ? 20.884 -8.432 -5.022 1.00 66.62 209 GLY A N 1
ATOM 1466 C CA . GLY A 1 209 ? 19.647 -8.162 -4.295 1.00 66.62 209 GLY A CA 1
ATOM 1467 C C . GLY A 1 209 ? 19.479 -8.768 -2.909 1.00 66.62 209 GLY A C 1
ATOM 1468 O O . GLY A 1 209 ? 19.371 -9.980 -2.727 1.00 66.62 209 GLY A O 1
ATOM 1469 N N . ILE A 1 210 ? 19.330 -7.873 -1.936 1.00 71.75 210 ILE A N 1
ATOM 1470 C CA . ILE A 1 210 ? 18.586 -8.155 -0.713 1.00 71.75 210 ILE A CA 1
ATOM 1471 C C . ILE A 1 210 ? 17.117 -8.271 -1.123 1.00 71.75 210 ILE A C 1
ATOM 1473 O O . ILE A 1 210 ? 16.601 -7.369 -1.785 1.00 71.75 210 ILE A O 1
ATOM 1477 N N . ALA A 1 211 ? 16.460 -9.358 -0.716 1.00 87.19 211 ALA A N 1
ATOM 1478 C CA . ALA A 1 211 ? 15.039 -9.556 -0.982 1.00 87.19 211 ALA A CA 1
ATOM 1479 C C . ALA A 1 211 ? 14.217 -8.316 -0.570 1.00 87.19 211 ALA A C 1
ATOM 1481 O O . ALA A 1 211 ? 14.437 -7.731 0.495 1.00 87.19 211 ALA A O 1
ATOM 1482 N N . TYR A 1 212 ? 13.289 -7.891 -1.416 1.00 91.81 212 TYR A N 1
ATOM 1483 C CA . TYR A 1 212 ? 12.552 -6.643 -1.202 1.00 91.81 212 TYR A CA 1
ATOM 1484 C C . TYR A 1 212 ? 11.124 -6.857 -0.711 1.00 91.81 212 TYR A C 1
ATOM 1486 O O . TYR A 1 212 ? 10.646 -6.123 0.146 1.00 91.81 212 TYR A O 1
ATOM 1494 N N . ASP A 1 213 ? 10.461 -7.891 -1.213 1.00 96.44 213 ASP A N 1
ATOM 1495 C CA . ASP A 1 213 ? 9.030 -8.075 -1.008 1.00 96.44 213 ASP A CA 1
ATOM 1496 C C . ASP A 1 213 ? 8.699 -8.402 0.453 1.00 96.44 213 ASP A C 1
ATOM 1498 O O . ASP A 1 213 ? 9.116 -9.43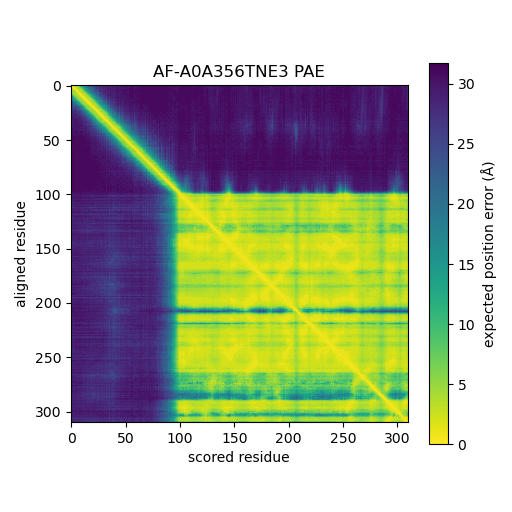2 0.998 1.00 96.44 213 ASP A O 1
ATOM 1502 N N . GLY A 1 214 ? 7.972 -7.504 1.119 1.00 97.38 214 GLY A N 1
ATOM 1503 C CA . GLY A 1 214 ? 7.741 -7.621 2.552 1.00 97.38 214 GLY A CA 1
ATOM 1504 C C . GLY A 1 214 ? 6.797 -6.602 3.168 1.00 97.38 214 GLY A C 1
ATOM 1505 O O . GLY A 1 214 ? 6.500 -5.547 2.604 1.00 97.38 214 GLY A O 1
ATOM 1506 N N . VAL A 1 215 ? 6.410 -6.915 4.402 1.00 98.00 215 VAL A N 1
ATOM 1507 C CA . VAL A 1 215 ? 5.888 -5.957 5.374 1.00 98.00 215 VAL A CA 1
ATOM 1508 C C . VAL A 1 215 ? 7.054 -5.414 6.195 1.00 98.00 215 VAL A C 1
ATOM 1510 O O . VAL A 1 215 ? 7.846 -6.167 6.767 1.00 98.00 215 VAL A O 1
ATOM 1513 N N . TYR A 1 216 ? 7.144 -4.095 6.268 1.00 98.00 216 TYR A N 1
ATOM 1514 C CA . TYR A 1 216 ? 8.143 -3.333 7.006 1.00 98.00 216 TYR A CA 1
ATOM 1515 C C . TYR A 1 216 ? 7.481 -2.568 8.150 1.00 98.00 216 TYR A C 1
ATOM 1517 O O . TYR A 1 216 ? 6.329 -2.151 8.033 1.00 98.00 216 TYR A O 1
ATOM 1525 N N . THR A 1 217 ? 8.227 -2.329 9.228 1.00 97.19 217 THR A N 1
ATOM 1526 C CA . THR A 1 217 ? 7.790 -1.513 10.371 1.00 97.19 217 THR A CA 1
ATOM 1527 C C . THR A 1 217 ? 8.791 -0.382 10.642 1.00 97.19 217 THR A C 1
ATOM 1529 O O . THR A 1 217 ? 9.980 -0.507 10.315 1.00 97.19 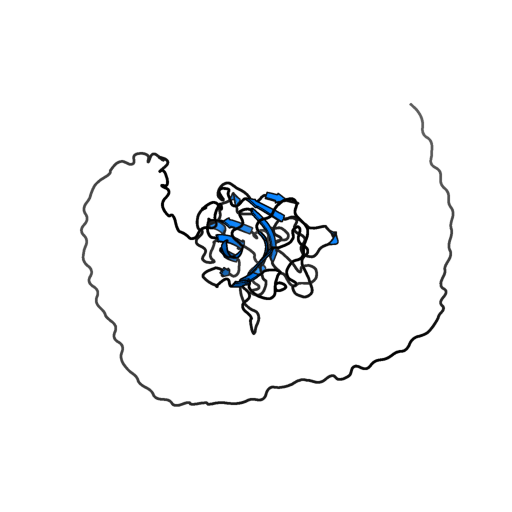217 THR A O 1
ATOM 1532 N N . PRO A 1 218 ? 8.360 0.730 11.267 1.00 95.12 218 PRO A N 1
ATOM 1533 C CA . PRO A 1 218 ? 9.244 1.859 11.558 1.00 95.12 218 PRO A CA 1
ATOM 1534 C C . PRO A 1 218 ? 10.300 1.539 12.622 1.00 95.12 218 PRO A C 1
ATOM 1536 O O . PRO A 1 218 ? 11.305 2.239 12.706 1.00 95.12 218 PRO A O 1
ATOM 1539 N N . ALA A 1 219 ? 10.100 0.488 13.429 1.00 89.94 219 ALA A N 1
ATOM 1540 C CA . ALA A 1 219 ? 10.979 0.131 14.546 1.00 89.94 219 ALA A CA 1
ATOM 1541 C C . ALA A 1 219 ? 12.439 -0.106 14.120 1.00 89.94 219 ALA A C 1
ATOM 1543 O O . ALA A 1 219 ? 13.355 0.158 14.894 1.00 89.94 219 ALA A O 1
ATOM 1544 N N . MET A 1 220 ? 12.644 -0.552 12.878 1.00 81.75 220 MET A N 1
ATOM 1545 C CA . MET A 1 220 ? 13.958 -0.775 12.268 1.00 81.75 220 MET A CA 1
ATOM 1546 C C . MET A 1 220 ? 14.258 0.258 11.171 1.00 81.75 220 MET A C 1
ATOM 1548 O O . MET A 1 220 ? 14.985 -0.025 10.230 1.00 81.75 220 MET A O 1
ATOM 1552 N N . GLY A 1 221 ? 13.639 1.442 11.216 1.00 89.94 221 GLY A N 1
ATOM 1553 C CA . GLY A 1 221 ? 13.841 2.480 10.199 1.00 89.94 221 GLY A CA 1
ATOM 1554 C C . GLY A 1 221 ? 13.434 2.054 8.784 1.00 89.94 221 GLY A C 1
ATOM 1555 O O . GLY A 1 221 ? 14.000 2.551 7.816 1.00 89.94 221 GLY A O 1
ATOM 1556 N N . TRP A 1 222 ? 12.478 1.125 8.654 1.00 93.81 222 TRP A N 1
ATOM 1557 C CA . TRP A 1 222 ? 12.008 0.577 7.374 1.00 93.81 222 TRP A CA 1
ATOM 1558 C C . TRP A 1 222 ? 13.059 -0.197 6.558 1.00 93.81 222 TRP A C 1
ATOM 1560 O O . TRP A 1 222 ? 12.848 -0.434 5.363 1.00 93.81 222 TRP A O 1
ATOM 1570 N N . THR A 1 223 ? 14.188 -0.590 7.152 1.00 90.12 223 THR A N 1
ATOM 1571 C CA . THR A 1 223 ? 15.279 -1.253 6.416 1.00 90.12 223 THR A CA 1
ATOM 1572 C C . THR A 1 223 ? 15.032 -2.743 6.230 1.00 90.12 223 THR A C 1
ATOM 1574 O O . THR A 1 223 ? 15.231 -3.259 5.131 1.00 90.12 223 THR A O 1
ATOM 1577 N N . ASP A 1 224 ? 14.529 -3.407 7.271 1.00 91.38 224 ASP A N 1
ATOM 1578 C CA . ASP A 1 224 ? 14.368 -4.857 7.309 1.00 91.38 224 ASP A CA 1
ATOM 1579 C C . ASP A 1 224 ? 12.901 -5.275 7.195 1.00 91.38 224 ASP A C 1
ATOM 1581 O O . ASP A 1 224 ? 11.998 -4.634 7.742 1.00 91.38 224 ASP A O 1
ATOM 1585 N N . ARG A 1 225 ? 12.672 -6.391 6.496 1.00 94.38 225 ARG A N 1
ATOM 1586 C CA . ARG A 1 225 ? 11.347 -7.007 6.380 1.00 94.38 225 ARG A CA 1
ATOM 1587 C C . ARG A 1 225 ? 10.963 -7.598 7.733 1.00 94.38 225 ARG A C 1
ATOM 1589 O O . ARG A 1 225 ? 11.536 -8.603 8.148 1.00 94.38 225 ARG A O 1
ATOM 1596 N N . ALA A 1 226 ? 9.980 -6.997 8.397 1.00 95.94 226 ALA A N 1
ATOM 1597 C CA . ALA A 1 226 ? 9.375 -7.557 9.603 1.00 95.94 226 ALA A CA 1
ATOM 1598 C C . ALA A 1 226 ? 8.631 -8.862 9.282 1.00 95.94 226 ALA A C 1
ATOM 1600 O O . ALA A 1 226 ? 8.639 -9.804 10.070 1.00 95.94 226 ALA A O 1
ATOM 1601 N N . THR A 1 227 ? 8.024 -8.941 8.098 1.00 96.75 227 THR A N 1
ATOM 1602 C CA . THR A 1 227 ? 7.470 -10.180 7.545 1.00 96.75 227 THR A CA 1
ATOM 1603 C C . THR A 1 227 ? 7.832 -10.270 6.065 1.00 96.75 227 THR A C 1
ATOM 1605 O O . THR A 1 227 ? 7.403 -9.417 5.288 1.00 96.75 227 THR A O 1
ATOM 1608 N N . PRO A 1 228 ? 8.650 -11.253 5.649 1.00 96.81 228 PRO A N 1
ATOM 1609 C CA . PRO A 1 228 ? 8.893 -11.517 4.235 1.00 96.81 228 PRO A CA 1
ATOM 1610 C C . PRO A 1 228 ? 7.604 -11.942 3.527 1.00 96.81 228 PRO A C 1
ATOM 1612 O O . PRO A 1 228 ? 6.860 -12.753 4.071 1.00 96.81 228 PRO A O 1
ATOM 1615 N N . LEU A 1 229 ? 7.379 -11.433 2.316 1.00 97.31 229 LEU A N 1
ATOM 1616 C CA . LEU A 1 229 ? 6.333 -11.909 1.413 1.00 97.31 229 LEU A CA 1
ATOM 1617 C C . LEU A 1 229 ? 6.998 -12.738 0.311 1.00 97.31 229 LEU A C 1
ATOM 1619 O O . LEU A 1 229 ? 8.042 -12.354 -0.219 1.00 97.31 229 LEU A O 1
ATOM 1623 N N . VAL A 1 230 ? 6.448 -13.912 0.011 1.00 94.62 230 VAL A N 1
ATOM 1624 C CA . VAL A 1 230 ? 7.095 -14.900 -0.859 1.00 94.62 230 VAL A CA 1
ATOM 1625 C C . VAL A 1 230 ? 6.511 -14.838 -2.276 1.00 94.62 230 VAL A C 1
ATOM 1627 O O . VAL A 1 230 ? 5.304 -15.012 -2.444 1.00 94.62 230 VAL A O 1
ATOM 1630 N N . PRO A 1 231 ? 7.327 -14.656 -3.330 1.00 92.50 231 PRO A N 1
ATOM 1631 C CA . PRO A 1 231 ? 6.844 -14.719 -4.708 1.00 92.50 231 PRO A CA 1
ATOM 1632 C C . PRO A 1 231 ? 6.137 -16.042 -5.033 1.00 92.50 231 PRO A C 1
ATOM 1634 O O . PRO A 1 231 ? 6.613 -17.120 -4.676 1.00 92.50 231 PRO A O 1
ATOM 1637 N N . GLY A 1 232 ? 4.992 -15.959 -5.712 1.00 93.06 232 GLY A N 1
ATOM 1638 C CA . GLY A 1 232 ? 4.133 -17.101 -6.046 1.00 93.06 232 GLY A CA 1
ATOM 1639 C C . GLY A 1 232 ? 3.265 -17.613 -4.891 1.00 93.06 232 GLY A C 1
ATOM 1640 O O . GLY A 1 232 ? 2.421 -18.478 -5.118 1.00 93.06 232 GLY A O 1
ATOM 1641 N N . ALA A 1 233 ? 3.448 -17.086 -3.677 1.00 95.50 233 ALA A N 1
ATOM 1642 C CA . ALA A 1 233 ? 2.611 -17.392 -2.522 1.00 95.50 233 ALA A CA 1
ATOM 1643 C C . ALA A 1 233 ? 1.927 -16.148 -1.952 1.00 95.50 233 ALA A C 1
ATOM 1645 O O . ALA A 1 233 ? 0.769 -16.241 -1.585 1.00 95.50 233 ALA A O 1
ATOM 1646 N N . ASP A 1 234 ? 2.607 -15.010 -1.875 1.00 97.81 234 ASP A N 1
ATOM 1647 C CA . ASP A 1 234 ? 2.068 -13.755 -1.345 1.00 97.81 234 ASP A CA 1
ATOM 1648 C C . ASP A 1 234 ? 2.111 -12.625 -2.375 1.00 97.81 234 ASP A C 1
ATOM 1650 O O . ASP A 1 234 ? 1.367 -11.658 -2.253 1.00 97.81 234 ASP A O 1
ATOM 1654 N N . VAL A 1 235 ? 2.985 -12.742 -3.382 1.00 97.94 235 VAL A N 1
ATOM 1655 C CA . VAL A 1 235 ? 3.214 -11.725 -4.415 1.00 97.94 235 VAL A CA 1
ATOM 1656 C C . VAL A 1 235 ? 3.200 -12.374 -5.794 1.00 97.94 235 VAL A C 1
ATOM 1658 O O . VAL A 1 235 ? 3.938 -13.332 -6.041 1.00 97.94 235 VAL A O 1
ATOM 1661 N N . TRP A 1 236 ? 2.409 -11.818 -6.710 1.00 97.50 236 TRP A N 1
ATOM 1662 C CA . TRP A 1 236 ? 2.308 -12.256 -8.103 1.00 97.50 236 TRP A CA 1
ATOM 1663 C C . TRP A 1 236 ? 2.561 -11.075 -9.050 1.00 97.50 236 TRP A C 1
ATOM 1665 O O . TRP A 1 236 ? 1.632 -10.382 -9.470 1.00 97.50 236 TRP A O 1
ATOM 1675 N N . PRO A 1 237 ? 3.837 -10.797 -9.369 1.00 95.19 237 PRO A N 1
ATOM 1676 C CA . PRO A 1 237 ? 4.204 -9.702 -10.255 1.00 95.19 237 PRO A CA 1
ATOM 1677 C C . PRO A 1 237 ? 4.021 -10.074 -11.733 1.00 95.19 237 PRO A C 1
ATOM 1679 O O . PRO A 1 237 ? 4.470 -11.128 -12.184 1.00 95.19 237 PRO A O 1
ATOM 1682 N N . SER A 1 238 ? 3.499 -9.151 -12.538 1.00 94.25 238 SER A N 1
ATOM 1683 C CA . SER A 1 238 ? 3.482 -9.238 -14.005 1.00 94.25 238 SER A CA 1
ATOM 1684 C C . SER A 1 238 ? 3.966 -7.932 -14.639 1.00 94.25 238 SER A C 1
A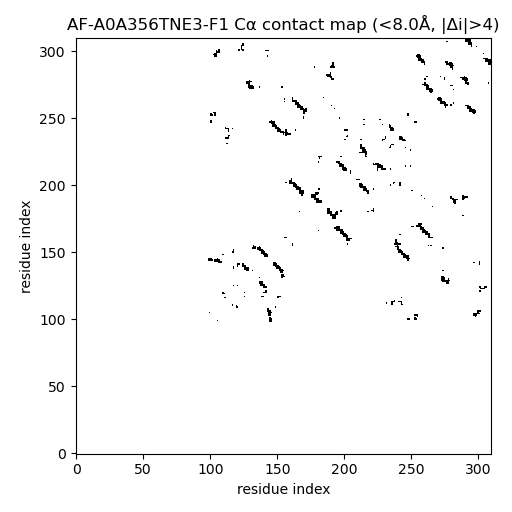TOM 1686 O O . SER A 1 238 ? 4.221 -6.948 -13.955 1.00 94.25 238 SER A O 1
ATOM 1688 N N . THR A 1 239 ? 4.127 -7.890 -15.963 1.00 93.12 239 THR A N 1
ATOM 1689 C CA . THR A 1 239 ? 4.571 -6.671 -16.672 1.00 93.12 239 THR A CA 1
ATOM 1690 C C . THR A 1 239 ? 3.583 -5.508 -16.601 1.00 93.12 239 THR A C 1
ATOM 1692 O O . THR A 1 239 ? 3.939 -4.398 -16.984 1.00 93.12 239 THR A O 1
ATOM 1695 N N . SER A 1 240 ? 2.349 -5.757 -16.166 1.00 92.56 240 SER A N 1
ATOM 1696 C CA . SER A 1 240 ? 1.268 -4.768 -16.141 1.00 92.56 240 SER A CA 1
ATOM 1697 C C . SER A 1 240 ? 0.482 -4.754 -14.835 1.00 92.56 240 SER A C 1
ATOM 1699 O O . SER A 1 240 ? -0.445 -3.959 -14.707 1.00 92.56 240 SER A O 1
ATOM 1701 N N . ALA A 1 241 ? 0.807 -5.626 -13.881 1.00 95.38 241 ALA A N 1
ATOM 1702 C CA . ALA A 1 241 ? 0.133 -5.676 -12.597 1.00 95.38 241 ALA A CA 1
ATOM 1703 C C . ALA A 1 241 ? 1.064 -6.137 -11.474 1.00 95.38 241 ALA A C 1
ATOM 1705 O O . ALA A 1 241 ? 2.037 -6.859 -11.698 1.00 95.38 241 ALA A O 1
ATOM 1706 N N . MET A 1 242 ? 0.725 -5.726 -10.260 1.00 97.06 242 MET A N 1
ATOM 1707 C CA . MET A 1 242 ? 1.326 -6.195 -9.024 1.00 97.06 242 MET A CA 1
ATOM 1708 C C . MET A 1 242 ? 0.208 -6.609 -8.078 1.00 97.06 242 MET A C 1
ATOM 1710 O O . MET A 1 242 ? -0.520 -5.745 -7.583 1.00 97.06 242 MET A O 1
ATOM 1714 N N . SER A 1 243 ? 0.085 -7.912 -7.842 1.00 98.19 243 SER A N 1
ATOM 1715 C CA . SER A 1 243 ? -0.905 -8.482 -6.930 1.00 98.19 243 SER A CA 1
ATOM 1716 C C . SER A 1 243 ? -0.218 -8.985 -5.672 1.00 98.19 243 SER A C 1
ATOM 1718 O O . SER A 1 243 ? 0.822 -9.644 -5.742 1.00 98.19 243 SER A O 1
ATOM 1720 N N . VAL A 1 244 ? -0.793 -8.672 -4.519 1.00 98.25 244 VAL A N 1
ATOM 1721 C CA . VAL A 1 244 ? -0.250 -9.001 -3.205 1.00 98.25 244 VAL A CA 1
ATOM 1722 C C . VAL A 1 244 ? -1.382 -9.459 -2.299 1.00 98.25 244 VAL A C 1
ATOM 1724 O O . VAL A 1 244 ? -2.425 -8.808 -2.231 1.00 98.25 244 VAL A O 1
ATOM 1727 N N . ARG A 1 245 ? -1.150 -10.529 -1.540 1.00 97.81 245 ARG A N 1
ATOM 1728 C CA . ARG A 1 245 ? -1.899 -10.809 -0.313 1.00 97.81 245 ARG A CA 1
ATOM 1729 C C . ARG A 1 245 ? -0.976 -10.648 0.886 1.00 97.81 245 ARG A C 1
ATOM 1731 O O . ARG A 1 245 ? 0.173 -11.080 0.861 1.00 97.81 245 ARG A O 1
ATOM 1738 N N . VAL A 1 246 ? -1.475 -10.023 1.939 1.00 98.19 246 VAL A N 1
ATOM 1739 C CA . VAL A 1 246 ? -0.715 -9.751 3.158 1.00 98.19 246 VAL A CA 1
ATOM 1740 C C . VAL A 1 246 ? -1.452 -10.364 4.335 1.00 98.19 246 VAL A C 1
ATOM 1742 O O . VAL A 1 246 ? -2.602 -9.988 4.555 1.00 98.19 246 VAL A O 1
ATOM 1745 N N . PRO A 1 247 ? -0.830 -11.270 5.111 1.00 97.69 247 PRO A N 1
ATOM 1746 C CA . PRO A 1 247 ? -1.460 -11.806 6.310 1.00 97.69 247 PRO A CA 1
ATOM 1747 C C . PRO A 1 247 ? -1.843 -10.674 7.269 1.00 97.69 247 PRO A C 1
ATOM 1749 O O . PRO A 1 247 ? -0.981 -9.902 7.694 1.00 97.69 247 PRO A O 1
ATOM 1752 N N . LEU A 1 248 ? -3.109 -10.584 7.670 1.00 97.38 248 LEU A N 1
ATOM 1753 C CA . LEU A 1 248 ? -3.574 -9.586 8.638 1.00 97.38 248 LEU A CA 1
ATOM 1754 C C . LEU A 1 248 ? -2.880 -9.751 9.994 1.00 97.38 248 LEU A C 1
ATOM 1756 O O . LEU A 1 248 ? -2.631 -8.765 10.688 1.00 97.38 248 LEU A O 1
ATOM 1760 N N . ALA A 1 249 ? -2.475 -10.974 10.343 1.00 96.94 249 ALA A N 1
ATOM 1761 C CA . ALA A 1 249 ? -1.654 -11.242 11.521 1.00 96.94 249 ALA A CA 1
ATOM 1762 C C . ALA A 1 249 ? -0.298 -10.510 11.478 1.00 96.94 249 ALA A C 1
ATOM 1764 O O . ALA A 1 249 ? 0.176 -10.047 12.515 1.00 96.94 249 ALA A O 1
ATOM 1765 N N . ALA A 1 250 ? 0.296 -10.326 10.291 1.00 96.75 250 ALA A N 1
ATOM 1766 C CA . ALA A 1 250 ? 1.526 -9.547 10.119 1.00 96.75 250 ALA A CA 1
ATOM 1767 C C . ALA A 1 250 ? 1.312 -8.038 10.337 1.00 96.75 250 ALA A C 1
ATOM 1769 O O . ALA A 1 250 ? 2.274 -7.309 10.561 1.00 96.75 250 ALA A O 1
ATOM 1770 N N . LEU A 1 251 ? 0.055 -7.581 10.299 1.00 97.12 251 LEU A N 1
ATOM 1771 C CA . LEU A 1 251 ? -0.361 -6.208 10.594 1.00 97.12 251 LEU A CA 1
ATOM 1772 C C . LEU A 1 251 ? -0.869 -6.040 12.038 1.00 97.12 251 LEU A C 1
ATOM 1774 O O . LEU A 1 251 ? -1.309 -4.953 12.414 1.00 97.12 251 LEU A O 1
ATOM 1778 N N . GLY A 1 252 ? -0.846 -7.108 12.844 1.00 96.75 252 GLY A N 1
ATOM 1779 C CA . GLY A 1 252 ? -1.364 -7.116 14.214 1.00 96.75 252 GLY A CA 1
ATOM 1780 C C . GLY A 1 252 ? -2.876 -7.332 14.328 1.00 96.75 252 GLY A C 1
ATOM 1781 O O . GLY A 1 252 ? -3.453 -6.963 15.347 1.00 96.75 252 GLY A O 1
ATOM 1782 N N . CYS A 1 253 ? -3.515 -7.920 13.312 1.00 97.00 253 CYS A N 1
ATOM 1783 C CA . CYS A 1 253 ? -4.962 -8.155 13.253 1.00 97.00 253 CYS A CA 1
ATOM 1784 C C . CYS A 1 253 ? -5.813 -6.893 13.486 1.00 97.00 253 CYS A C 1
ATOM 1786 O O . CYS A 1 253 ? -6.646 -6.863 14.397 1.00 97.00 253 CYS A O 1
ATOM 1788 N N . PRO A 1 254 ? -5.615 -5.826 12.690 1.00 97.19 254 PRO A N 1
ATOM 1789 C CA . PRO A 1 254 ? -6.413 -4.620 12.831 1.00 97.19 254 PRO A CA 1
ATOM 1790 C C . PRO A 1 254 ? -7.863 -4.873 12.408 1.00 97.19 254 PRO A C 1
ATOM 1792 O O . PRO A 1 254 ? -8.120 -5.565 11.431 1.00 97.19 254 PRO A O 1
ATOM 1795 N N . THR A 1 255 ? -8.813 -4.230 13.085 1.00 96.44 255 THR A N 1
ATOM 1796 C CA . THR A 1 255 ? -10.204 -4.116 12.611 1.00 96.44 255 THR A CA 1
ATOM 1797 C C . THR A 1 255 ? -10.454 -2.815 11.850 1.00 96.44 255 THR A C 1
ATOM 1799 O O . THR A 1 255 ? -11.517 -2.628 11.272 1.00 96.44 255 THR A O 1
ATOM 1802 N N . ARG A 1 256 ? -9.481 -1.899 11.831 1.00 96.88 256 ARG A N 1
ATOM 1803 C CA . ARG A 1 256 ? -9.551 -0.624 11.116 1.00 96.88 256 ARG A CA 1
ATOM 1804 C C . ARG A 1 256 ? -8.196 -0.258 10.543 1.00 96.88 256 ARG A C 1
ATOM 1806 O O . ARG A 1 256 ? -7.178 -0.409 11.224 1.00 96.88 256 ARG A O 1
ATOM 1813 N N . VAL A 1 257 ? -8.190 0.235 9.311 1.00 97.19 257 VAL A N 1
ATOM 1814 C CA . VAL A 1 257 ? -6.966 0.564 8.575 1.00 97.19 257 VAL A CA 1
ATOM 1815 C C . VAL A 1 257 ? -7.116 1.909 7.881 1.00 97.19 257 VAL A C 1
ATOM 1817 O O . VAL A 1 257 ? -8.143 2.171 7.255 1.00 97.19 257 VAL A O 1
ATOM 1820 N N . ARG A 1 258 ? -6.067 2.736 7.952 1.00 97.00 258 ARG A N 1
ATOM 1821 C CA . ARG A 1 258 ? -5.838 3.824 6.990 1.00 97.00 258 ARG A CA 1
ATOM 1822 C C . ARG A 1 258 ? -4.762 3.431 6.002 1.00 97.00 258 ARG A C 1
ATOM 1824 O O . ARG A 1 258 ? -3.785 2.803 6.402 1.00 97.00 258 ARG A O 1
ATOM 1831 N N . LEU A 1 259 ? -4.925 3.826 4.747 1.00 95.44 259 LEU A N 1
ATOM 1832 C CA . LEU A 1 259 ? -4.042 3.450 3.654 1.00 95.44 259 LEU A CA 1
ATOM 1833 C C . LEU A 1 259 ? -3.703 4.654 2.777 1.00 95.44 259 LEU A C 1
ATOM 1835 O O . LEU A 1 259 ? -4.576 5.426 2.375 1.00 95.44 259 LEU A O 1
ATOM 1839 N N . SER A 1 260 ? -2.421 4.777 2.444 1.00 94.12 260 SER A N 1
ATOM 1840 C CA . SER A 1 260 ? -1.941 5.616 1.348 1.00 94.12 260 SER A CA 1
ATOM 1841 C C . SER A 1 260 ? -0.745 4.946 0.679 1.00 94.12 260 SER A C 1
ATOM 1843 O O . SER A 1 260 ? 0.059 4.300 1.346 1.00 94.12 260 SER A O 1
ATOM 1845 N N . GLY A 1 261 ? -0.615 5.070 -0.634 1.00 93.06 261 GLY A N 1
ATOM 1846 C CA . GLY A 1 261 ? 0.436 4.404 -1.389 1.00 93.06 261 GLY A CA 1
ATOM 1847 C C . GLY A 1 261 ? 0.756 5.087 -2.707 1.00 93.06 261 GLY A C 1
ATOM 1848 O O . GLY A 1 261 ? 0.072 6.020 -3.131 1.00 93.06 261 GLY A O 1
ATOM 1849 N N . HIS A 1 262 ? 1.833 4.629 -3.330 1.00 93.44 262 HIS A N 1
ATOM 1850 C CA . HIS A 1 262 ? 2.300 5.098 -4.627 1.00 93.44 262 HIS A CA 1
ATOM 1851 C C . HIS A 1 262 ? 3.238 4.076 -5.276 1.00 93.44 262 HIS A C 1
ATOM 1853 O O . HIS A 1 262 ? 3.821 3.220 -4.606 1.00 93.44 262 HIS A O 1
ATOM 1859 N N . VAL A 1 263 ? 3.424 4.196 -6.587 1.00 93.75 263 VAL A N 1
ATOM 1860 C CA . VAL A 1 263 ? 4.548 3.576 -7.294 1.00 93.75 263 VAL A CA 1
ATOM 1861 C C . VAL A 1 263 ? 5.711 4.556 -7.290 1.00 93.75 263 VAL A C 1
ATOM 1863 O O . VAL A 1 263 ? 5.564 5.705 -7.715 1.00 93.75 263 VAL A O 1
ATOM 1866 N N . VAL A 1 264 ? 6.878 4.102 -6.840 1.00 91.38 264 VAL A N 1
ATOM 1867 C CA . VAL A 1 264 ? 8.095 4.911 -6.916 1.00 91.38 264 VAL A CA 1
ATOM 1868 C C . VAL A 1 264 ? 8.608 4.911 -8.355 1.00 91.38 264 VAL A C 1
ATOM 1870 O O . VAL A 1 264 ? 8.814 3.874 -8.982 1.00 91.38 264 VAL A O 1
ATOM 1873 N N . ASN A 1 265 ? 8.805 6.104 -8.890 1.00 88.38 265 ASN A N 1
ATOM 1874 C CA . ASN A 1 265 ? 9.121 6.413 -10.273 1.00 88.38 265 ASN A CA 1
ATOM 1875 C C . ASN A 1 265 ? 10.354 7.324 -10.344 1.00 88.38 265 ASN A C 1
ATOM 1877 O O . ASN A 1 265 ? 10.227 8.400 -10.894 1.00 88.38 265 ASN A O 1
ATOM 1881 N N . ALA A 1 266 ? 11.503 6.911 -9.787 1.00 81.06 266 ALA A N 1
ATOM 1882 C CA . ALA A 1 266 ? 12.785 7.637 -9.629 1.00 81.06 266 ALA A CA 1
ATOM 1883 C C . ALA A 1 266 ? 13.268 8.517 -10.822 1.00 81.06 266 ALA A C 1
ATOM 1885 O O . ALA A 1 266 ? 14.318 8.300 -11.424 1.00 81.06 266 ALA A O 1
ATOM 1886 N N . VAL A 1 267 ? 12.491 9.540 -11.150 1.00 83.44 267 VAL A N 1
ATOM 1887 C CA . VAL A 1 267 ? 12.584 10.474 -12.263 1.00 83.44 267 VAL A CA 1
ATOM 1888 C C . VAL A 1 267 ? 12.363 11.834 -11.634 1.00 83.44 267 VAL A C 1
ATOM 1890 O O . VAL A 1 267 ? 11.348 12.057 -10.984 1.00 83.44 267 VAL A O 1
ATOM 1893 N N . VAL A 1 268 ? 13.323 12.734 -11.818 1.00 80.19 268 VAL A N 1
ATOM 1894 C CA . VAL A 1 268 ? 13.290 14.060 -11.194 1.00 80.19 268 VAL A CA 1
ATOM 1895 C C . VAL A 1 268 ? 11.983 14.788 -11.528 1.00 80.19 268 VAL A C 1
ATOM 1897 O O . VAL A 1 268 ? 11.603 14.854 -12.698 1.00 80.19 268 VAL A O 1
ATOM 1900 N N . ALA A 1 269 ? 11.343 15.355 -10.502 1.00 79.19 269 ALA A N 1
ATOM 1901 C CA . ALA A 1 269 ? 10.037 16.024 -10.520 1.00 79.19 269 ALA A CA 1
ATOM 1902 C C . ALA A 1 269 ? 8.822 15.129 -10.836 1.00 79.19 269 ALA A C 1
ATOM 1904 O O . ALA A 1 269 ? 7.702 15.628 -10.940 1.00 79.19 269 ALA A O 1
ATOM 1905 N N . GLU A 1 270 ? 9.032 13.828 -10.998 1.00 82.44 270 GLU A N 1
ATOM 1906 C CA . GLU A 1 270 ? 8.012 12.813 -11.259 1.00 82.44 270 GLU A CA 1
ATOM 1907 C C . GLU A 1 270 ? 8.290 11.571 -10.413 1.00 82.44 270 GLU A C 1
ATOM 1909 O O . GLU A 1 270 ? 8.009 10.449 -10.830 1.00 82.44 270 GLU A O 1
ATOM 1914 N N . GLU A 1 271 ? 8.895 11.745 -9.239 1.00 84.69 271 GLU A N 1
ATOM 1915 C CA . GLU A 1 271 ? 9.498 10.643 -8.502 1.00 84.69 271 GLU A CA 1
ATOM 1916 C C . GLU A 1 271 ? 8.452 9.600 -8.084 1.00 84.69 271 GLU A C 1
ATOM 1918 O O . GLU A 1 271 ? 8.820 8.498 -7.684 1.00 84.69 271 GLU A O 1
ATOM 1923 N N . TRP A 1 272 ? 7.161 9.951 -8.078 1.00 81.81 272 TRP A N 1
ATOM 1924 C CA . TRP A 1 272 ? 6.029 9.089 -7.745 1.00 81.81 272 TRP A CA 1
ATOM 1925 C C . TRP A 1 272 ? 5.000 9.113 -8.870 1.00 81.81 272 TRP A C 1
ATOM 1927 O O . TRP A 1 272 ? 4.819 10.107 -9.570 1.00 81.81 272 TRP A O 1
ATOM 1937 N N . LYS A 1 273 ? 4.276 8.008 -9.011 1.00 81.88 273 LYS A N 1
ATOM 1938 C CA . LYS A 1 273 ? 3.083 7.882 -9.852 1.00 81.88 273 LYS A CA 1
ATOM 1939 C C . LYS A 1 273 ? 2.069 6.990 -9.150 1.00 81.88 273 LYS A C 1
ATOM 1941 O O . LYS A 1 273 ? 2.399 6.322 -8.172 1.00 81.88 273 LYS A O 1
ATOM 1946 N N . VAL A 1 274 ? 0.848 6.950 -9.676 1.00 81.06 274 VAL A N 1
ATOM 1947 C CA . VAL A 1 274 ? -0.217 6.062 -9.190 1.00 81.06 274 VAL A CA 1
ATOM 1948 C C . VAL A 1 274 ? -0.487 6.280 -7.700 1.00 81.06 274 VAL A C 1
ATOM 1950 O O . VAL A 1 274 ? -0.329 5.391 -6.867 1.00 81.06 274 VAL A O 1
ATOM 1953 N N . LEU A 1 275 ? -0.851 7.510 -7.360 1.00 80.31 275 LEU A N 1
ATOM 1954 C CA . LEU A 1 275 ? -1.196 7.902 -6.005 1.00 80.31 275 LEU A CA 1
ATOM 1955 C C . LEU A 1 275 ? -2.496 7.245 -5.556 1.00 80.31 275 LEU A C 1
ATOM 1957 O O . LEU A 1 275 ? -3.522 7.318 -6.240 1.00 80.31 275 LEU A O 1
ATOM 1961 N N . VAL A 1 276 ? -2.449 6.671 -4.362 1.00 84.19 276 VAL A N 1
ATOM 1962 C CA . VAL A 1 276 ? -3.573 6.018 -3.707 1.00 84.19 276 VAL A CA 1
ATOM 1963 C C . VAL A 1 276 ? -3.758 6.665 -2.333 1.00 84.19 276 VAL A C 1
ATOM 1965 O O . VAL A 1 276 ? -2.847 6.577 -1.509 1.00 84.19 276 VAL A O 1
ATOM 1968 N N . PRO A 1 277 ? -4.901 7.301 -2.036 1.00 85.00 277 PRO A N 1
ATOM 1969 C CA . PRO A 1 277 ? -5.973 7.695 -2.952 1.00 85.00 277 PRO A CA 1
ATOM 1970 C C . PRO A 1 277 ? -5.598 8.866 -3.875 1.00 85.00 277 PRO A C 1
ATOM 1972 O O . PRO A 1 277 ? -4.542 9.494 -3.753 1.00 85.00 277 PRO A O 1
ATOM 1975 N N . ALA A 1 278 ? -6.559 9.252 -4.718 1.00 75.00 278 ALA A N 1
ATOM 1976 C CA . AL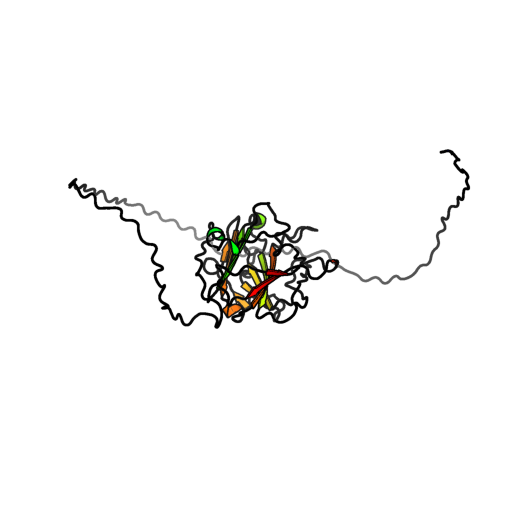A A 1 278 ? -6.589 10.578 -5.312 1.00 75.00 278 ALA A CA 1
ATOM 1977 C C . ALA A 1 278 ? -6.635 11.682 -4.238 1.00 75.00 278 ALA A C 1
ATOM 1979 O O . ALA A 1 278 ? -7.675 11.988 -3.670 1.00 75.00 278 ALA A O 1
ATOM 1980 N N . GLY A 1 279 ? -5.473 12.270 -3.973 1.00 77.88 279 GLY A N 1
ATOM 1981 C CA . GLY A 1 279 ? -5.237 13.410 -3.089 1.00 77.88 279 GLY A CA 1
ATOM 1982 C C . GLY A 1 279 ? -3.988 13.208 -2.233 1.00 77.88 279 GLY A C 1
ATOM 1983 O O . GLY A 1 279 ? -3.550 14.144 -1.573 1.00 77.88 279 GLY A O 1
ATOM 1984 N N . ALA A 1 280 ? -3.406 12.003 -2.236 1.00 81.19 280 ALA A N 1
ATOM 1985 C CA . ALA A 1 280 ? -2.145 11.726 -1.559 1.00 81.19 280 ALA A CA 1
ATOM 1986 C C . ALA A 1 280 ? -1.010 12.602 -2.121 1.00 81.19 280 ALA A C 1
ATOM 1988 O O . ALA A 1 280 ? -0.963 12.873 -3.317 1.00 81.19 280 ALA A O 1
ATOM 1989 N N . GLN A 1 281 ? -0.100 13.053 -1.258 1.00 76.88 281 GLN A N 1
ATOM 1990 C CA . GLN A 1 281 ? 1.017 13.930 -1.628 1.00 76.88 281 GLN A CA 1
ATOM 1991 C C . GLN A 1 281 ? 2.296 13.484 -0.903 1.00 76.88 281 GLN A C 1
ATOM 1993 O O . GLN A 1 281 ? 2.749 14.151 0.028 1.00 76.88 281 GLN A O 1
ATOM 1998 N N . PRO A 1 282 ? 2.889 12.337 -1.291 1.00 72.00 282 PRO A N 1
ATOM 1999 C CA . PRO A 1 282 ? 3.971 11.734 -0.529 1.00 72.00 282 PRO A CA 1
ATOM 2000 C C . PRO A 1 282 ? 5.197 12.643 -0.407 1.00 72.00 282 PRO A C 1
ATOM 2002 O O . PRO A 1 282 ? 5.779 12.676 0.655 1.00 72.00 282 PRO A O 1
ATOM 2005 N N . TRP A 1 283 ? 5.596 13.437 -1.404 1.00 72.94 283 TRP A N 1
ATOM 2006 C CA . TRP A 1 283 ? 6.808 14.283 -1.287 1.00 72.94 283 TRP A CA 1
ATOM 2007 C C . TRP A 1 283 ? 6.554 15.782 -1.402 1.00 72.94 283 TRP A C 1
ATOM 2009 O O . TRP A 1 283 ? 7.465 16.536 -1.740 1.00 72.94 283 TRP A O 1
ATOM 2019 N N . ASN A 1 284 ? 5.337 16.233 -1.098 1.00 68.75 284 ASN A N 1
ATOM 2020 C CA . ASN A 1 284 ? 5.003 17.654 -1.131 1.00 68.75 284 ASN A CA 1
ATOM 2021 C C . ASN A 1 284 ? 4.458 18.148 0.221 1.00 68.75 284 ASN A C 1
ATOM 2023 O O . ASN A 1 284 ? 3.258 18.384 0.364 1.00 68.75 284 ASN A O 1
ATOM 2027 N N . PRO A 1 285 ? 5.338 18.348 1.220 1.00 60.88 285 PRO A N 1
ATOM 2028 C CA . PRO A 1 285 ? 4.934 18.797 2.552 1.00 60.88 285 PRO A CA 1
ATOM 2029 C C . PRO A 1 285 ? 4.268 20.182 2.568 1.00 60.88 285 PRO A C 1
ATOM 2031 O O . PRO A 1 285 ? 3.567 20.504 3.526 1.00 60.88 285 PRO A O 1
ATOM 2034 N N . SER A 1 286 ? 4.480 21.014 1.538 1.00 63.53 286 SER A N 1
ATOM 2035 C CA . SER A 1 286 ? 3.849 22.337 1.418 1.00 63.53 286 SER A CA 1
ATOM 2036 C C . SER A 1 286 ? 2.346 22.282 1.150 1.00 63.53 286 SER A C 1
ATOM 2038 O O . SER A 1 286 ? 1.645 23.218 1.532 1.00 63.53 286 SER A O 1
ATOM 2040 N N . ASP A 1 287 ? 1.850 21.195 0.558 1.00 65.31 287 ASP A N 1
ATOM 2041 C CA . ASP A 1 287 ? 0.436 21.040 0.190 1.00 65.31 287 ASP A CA 1
ATOM 2042 C C . ASP A 1 287 ? -0.388 20.330 1.281 1.00 65.31 287 ASP A C 1
ATOM 2044 O O . ASP A 1 287 ? -1.589 20.107 1.127 1.00 65.31 287 ASP A O 1
ATOM 2048 N N . GLY A 1 288 ? 0.244 20.037 2.423 1.00 65.62 288 GLY A N 1
ATOM 2049 C CA . GLY A 1 288 ? -0.376 19.393 3.573 1.00 65.62 288 GLY A CA 1
ATOM 2050 C C . GLY A 1 288 ? -0.222 17.866 3.579 1.00 65.62 288 GLY A C 1
ATOM 2051 O O . GLY A 1 288 ? 0.506 17.301 2.768 1.00 65.62 288 GLY A O 1
ATOM 2052 N N . PRO A 1 289 ? -0.882 17.182 4.531 1.00 67.19 289 PRO A N 1
ATOM 2053 C CA . PRO A 1 289 ? -0.734 15.739 4.738 1.00 67.19 289 PRO A CA 1
ATOM 2054 C C . PRO A 1 289 ? -1.197 14.866 3.558 1.00 67.19 289 PRO A C 1
ATOM 2056 O O . PRO A 1 289 ? -0.801 13.705 3.471 1.00 67.19 289 PRO A O 1
ATOM 2059 N N . GLY A 1 290 ? -2.019 15.420 2.662 1.00 84.31 290 GLY A N 1
ATOM 2060 C CA . GLY A 1 290 ? -2.669 14.699 1.572 1.00 84.31 290 GLY A CA 1
ATOM 2061 C C . GLY A 1 290 ? -3.849 13.841 2.037 1.00 84.31 290 GLY A C 1
ATOM 2062 O O . GLY A 1 290 ? -4.188 13.790 3.217 1.00 84.31 290 GLY A O 1
ATOM 2063 N N . ALA A 1 291 ? -4.460 13.143 1.086 1.00 89.69 291 ALA A N 1
ATOM 2064 C CA . ALA A 1 291 ? -5.606 12.278 1.336 1.00 89.69 291 ALA A CA 1
ATOM 2065 C C . ALA A 1 291 ? -5.196 10.835 1.685 1.00 89.69 291 ALA A C 1
ATOM 2067 O O . ALA A 1 291 ? -4.140 10.352 1.269 1.00 89.69 291 ALA A O 1
ATOM 2068 N N . HIS A 1 292 ? -6.071 10.115 2.387 1.00 92.56 292 HIS A N 1
ATOM 2069 C CA . HIS A 1 292 ? -5.961 8.671 2.632 1.00 92.56 292 HIS A CA 1
ATOM 2070 C C . HIS A 1 292 ? -7.302 7.960 2.462 1.00 92.56 292 HIS A C 1
ATOM 2072 O O . HIS A 1 292 ? -8.364 8.578 2.503 1.00 92.56 292 HIS A O 1
ATOM 2078 N N . TYR A 1 293 ? -7.245 6.643 2.283 1.00 93.62 293 TYR A N 1
ATOM 2079 C CA . TYR A 1 293 ? -8.412 5.790 2.455 1.00 93.62 293 TYR A CA 1
ATOM 2080 C C . TYR A 1 293 ? -8.502 5.304 3.904 1.00 93.62 293 TYR A C 1
ATOM 2082 O O . TYR A 1 293 ? -7.476 5.019 4.516 1.00 93.62 293 TYR A O 1
ATOM 2090 N N . GLU A 1 294 ? -9.713 5.179 4.442 1.00 94.31 294 GLU A N 1
ATOM 2091 C CA . GLU A 1 294 ? -10.001 4.534 5.731 1.00 94.31 294 GLU A CA 1
ATOM 2092 C C . GLU A 1 294 ? -11.096 3.471 5.547 1.00 94.31 294 GLU A C 1
ATOM 2094 O O . GLU A 1 294 ? -12.042 3.673 4.778 1.00 94.31 294 GLU A O 1
ATOM 2099 N N . ILE A 1 295 ? -10.969 2.336 6.240 1.00 94.94 295 ILE A N 1
ATOM 2100 C CA . ILE A 1 295 ? -11.964 1.256 6.232 1.00 94.94 295 ILE A CA 1
ATOM 2101 C C . ILE A 1 295 ? -12.089 0.587 7.602 1.00 94.94 295 ILE A C 1
ATOM 2103 O O . ILE A 1 295 ? -11.110 0.457 8.342 1.00 94.94 295 ILE A O 1
ATOM 2107 N N . ASP A 1 296 ? -13.301 0.126 7.907 1.00 94.88 296 ASP A N 1
ATOM 2108 C CA . ASP A 1 296 ? -13.601 -0.780 9.012 1.00 94.88 296 ASP A CA 1
ATOM 2109 C C . ASP A 1 296 ? -13.696 -2.217 8.475 1.00 94.88 296 ASP A C 1
ATOM 2111 O O . ASP A 1 296 ? -14.634 -2.566 7.759 1.00 94.88 296 ASP A O 1
ATOM 2115 N N . LEU A 1 297 ? -12.706 -3.044 8.811 1.00 95.44 297 LEU A N 1
ATOM 2116 C CA . LEU A 1 297 ? -12.571 -4.420 8.330 1.00 95.44 297 LEU A CA 1
ATOM 2117 C C . LEU A 1 297 ? -13.581 -5.382 8.978 1.00 95.44 297 LEU A C 1
ATOM 2119 O O . LEU A 1 297 ? -13.631 -6.556 8.618 1.00 95.44 297 LEU A O 1
ATOM 2123 N N . THR A 1 298 ? -14.390 -4.919 9.937 1.00 95.25 298 THR A N 1
ATOM 2124 C CA . THR A 1 298 ? -15.487 -5.720 10.510 1.00 95.25 298 THR A CA 1
ATOM 2125 C C . THR A 1 298 ? -16.721 -5.780 9.600 1.00 95.25 298 THR A C 1
ATOM 2127 O O . THR A 1 298 ? -17.590 -6.629 9.799 1.00 95.25 298 THR A O 1
ATOM 2130 N N . GLY A 1 299 ? -16.806 -4.887 8.606 1.00 90.81 299 GLY A N 1
ATOM 2131 C CA . GLY A 1 299 ? -17.877 -4.862 7.610 1.00 90.81 299 GLY A CA 1
ATOM 2132 C C . GLY A 1 299 ? -17.679 -5.875 6.480 1.00 90.81 299 GLY A C 1
ATOM 2133 O O . GLY A 1 299 ? -16.575 -6.355 6.251 1.00 90.81 299 GLY A O 1
ATOM 2134 N N . ASP A 1 300 ? -18.755 -6.178 5.753 1.00 89.62 300 ASP A N 1
ATOM 2135 C CA . ASP A 1 300 ? -18.705 -7.053 4.577 1.00 89.62 300 ASP A CA 1
ATOM 2136 C C . ASP A 1 300 ? -17.967 -6.362 3.412 1.00 89.62 300 ASP A C 1
ATOM 2138 O O . ASP A 1 300 ? -18.452 -5.325 2.947 1.00 89.62 300 ASP A O 1
ATOM 2142 N N . PRO A 1 301 ? -16.842 -6.899 2.903 1.00 87.00 301 PRO A N 1
ATOM 2143 C CA . PRO A 1 301 ? -16.094 -6.301 1.797 1.00 87.00 301 PRO A CA 1
ATOM 2144 C C . PRO A 1 301 ? -16.876 -6.242 0.475 1.00 87.00 301 PRO A C 1
ATOM 2146 O O . PRO A 1 301 ? -16.542 -5.432 -0.387 1.00 87.00 301 PRO A O 1
ATOM 2149 N N . ALA A 1 302 ? -17.934 -7.034 0.282 1.00 81.44 302 ALA A N 1
ATOM 2150 C CA . ALA A 1 302 ? -18.787 -6.917 -0.905 1.00 81.44 302 ALA A CA 1
ATOM 2151 C C . ALA A 1 302 ? -19.694 -5.669 -0.868 1.00 81.44 302 ALA A C 1
ATOM 2153 O O . ALA A 1 302 ? -20.279 -5.298 -1.882 1.00 81.44 302 ALA A O 1
ATOM 2154 N N . ILE A 1 303 ? -19.826 -5.023 0.298 1.00 69.94 303 ILE A N 1
ATOM 2155 C CA . ILE A 1 303 ? -20.750 -3.902 0.535 1.00 69.94 303 ILE A CA 1
ATOM 2156 C C . ILE A 1 303 ? -20.007 -2.653 1.037 1.00 69.94 303 ILE A C 1
ATOM 2158 O O . ILE A 1 303 ? -20.349 -1.524 0.680 1.00 69.94 303 ILE A O 1
ATOM 2162 N N . ALA A 1 304 ? -19.012 -2.833 1.903 1.00 75.38 304 ALA A N 1
ATOM 2163 C CA . ALA A 1 304 ? -18.294 -1.766 2.582 1.00 75.38 304 ALA A CA 1
ATOM 2164 C C . ALA A 1 304 ? -17.188 -1.190 1.693 1.00 75.38 304 ALA A C 1
ATOM 2166 O O . ALA A 1 304 ? -16.147 -1.806 1.525 1.00 75.38 304 ALA A O 1
ATOM 2167 N N . GLY A 1 305 ? -17.375 0.016 1.158 1.00 78.62 305 GLY A N 1
ATOM 2168 C CA . GLY A 1 305 ? -16.346 0.698 0.368 1.00 78.62 305 GLY A CA 1
ATOM 2169 C C . GLY A 1 305 ? -15.319 1.458 1.216 1.00 78.62 305 GLY A C 1
ATOM 2170 O O . GLY A 1 305 ? -15.629 1.965 2.298 1.00 78.62 305 GLY A O 1
ATOM 2171 N N . TRP A 1 306 ? -14.106 1.611 0.682 1.00 87.94 306 TRP A N 1
ATOM 2172 C CA . TRP A 1 306 ? -13.086 2.494 1.250 1.00 87.94 306 TRP A CA 1
ATOM 2173 C C . TRP A 1 306 ? -13.559 3.946 1.264 1.00 87.94 306 TRP A C 1
ATOM 2175 O O . TRP A 1 306 ? -13.983 4.499 0.247 1.00 87.94 306 TRP A O 1
ATOM 2185 N N . THR A 1 307 ? -13.446 4.594 2.421 1.00 90.44 307 THR A N 1
ATOM 2186 C CA . THR A 1 307 ? -13.815 6.003 2.567 1.00 90.44 307 THR A CA 1
ATOM 2187 C C . THR A 1 307 ? -12.614 6.881 2.254 1.00 90.44 307 THR A C 1
ATOM 2189 O O . THR A 1 307 ? -11.578 6.769 2.904 1.00 90.44 307 THR A O 1
ATOM 2192 N N . LEU A 1 308 ? -12.750 7.769 1.267 1.00 90.44 308 LEU A N 1
ATOM 2193 C CA . LEU A 1 308 ? -11.753 8.800 0.986 1.00 90.44 308 LEU A CA 1
ATOM 2194 C C . LEU A 1 308 ? -11.833 9.910 2.039 1.00 90.44 308 LEU A C 1
ATOM 2196 O O . LEU A 1 308 ? -12.863 10.576 2.161 1.00 90.44 308 LEU A O 1
ATOM 2200 N N . VAL A 1 309 ? -10.731 10.139 2.745 1.00 89.44 309 VAL A N 1
ATOM 2201 C CA . VAL A 1 309 ? -10.547 11.266 3.660 1.00 89.44 309 VAL A CA 1
ATOM 2202 C C . VAL A 1 309 ? -9.546 12.236 3.018 1.00 89.44 309 VAL A C 1
ATOM 2204 O O . VAL A 1 309 ? -8.398 11.833 2.808 1.00 89.44 309 VAL A O 1
ATOM 2207 N N . PRO A 1 310 ? -9.972 13.459 2.646 1.00 84.69 310 PRO A N 1
ATOM 2208 C CA . PRO A 1 310 ? -9.130 14.439 1.962 1.00 84.69 310 PRO A CA 1
ATOM 2209 C C . PRO A 1 310 ? -8.060 15.064 2.861 1.00 84.69 310 PRO A C 1
ATOM 2211 O O . PRO A 1 310 ? -8.281 15.144 4.093 1.00 84.69 310 PRO A O 1
#

Sequence (310 aa):
MRVSLLPLLLLVLGFALGCAANGGEGRDAGRDAGDVDAFVPLRDSGVRRDSGVMMGDDASVEPDGGVALDAGGRDGGAGDAGPRDAGSADAGASDSGTGGCPGVHPGDTLTLDGMGDLAMYPSEQVLSPMAPFSAGDQLGITWDADYLYITLVSSGFSDPFKPLHVYLEAGATGAATPGTGKEYSGLTPTLPFTPTHLIAVRRQDEAGGIAYDGVYTPAMGWTDRATPLVPGADVWPSTSAMSVRVPLAALGCPTRVRLSGHVVNAVVAEEWKVLVPAGAQPWNPSDGPGAHYEIDLTGDPAIAGWTLVP

Foldseek 3Di:
DDDDDDDDDDDDDDDDDDDDDDDDDDDDDDDDDDDDDDPDDDDDDDDDDDDDDDDDDDDDDDDDDDDDDDDDDDDDDDDDDDDPPPDPPPPDDDDPPVAFQPLFAQADDQDDAQPPSQVRAQPLQKAAFPQAPDPPWIWGWFDGRWKTKIKIFHLLLLPQAWKKKKFKDFQDDDAADWDWDADDPNAIFIASHHGQWIQIDTRDADVVGDQTGAIAGPVVSRPDHLGHADDRHAWHHDSGMIIGIDTCVSVVSGQKMKMWIWTQDCDPPPRTGRTPHVFQDTGCPVSPNTKIWMFGSSDHSNPTHTDIDD

Radius of gyration: 32.3 Å; Cα contacts (8 Å, |Δi|>4): 547; chains: 1; bounding box: 82×114×48 Å

Solvent-accessible surface area (backbone atoms only — not comparable to full-atom values): 19304 Å² total; per-residue (Å²): 133,88,83,89,85,86,89,88,87,82,90,87,90,84,89,82,89,84,88,82,90,83,86,85,87,90,81,91,77,88,80,90,79,82,80,93,84,82,90,77,83,83,74,87,79,88,80,81,90,85,88,80,89,80,90,80,89,84,80,88,82,83,85,86,78,88,80,90,80,85,90,80,88,82,84,90,78,92,75,81,90,68,84,80,74,86,67,84,72,79,78,72,92,76,79,90,66,95,71,52,31,79,72,31,25,58,54,67,84,80,86,77,78,41,72,72,46,60,75,73,46,48,73,68,28,53,44,70,48,25,68,47,81,44,98,77,34,37,33,25,52,51,43,26,23,47,32,40,37,40,26,40,37,31,66,61,34,64,45,41,68,41,32,43,40,37,36,26,25,57,55,58,68,88,75,74,48,64,29,62,61,61,71,57,97,94,42,58,28,38,31,36,35,51,50,54,36,33,43,33,40,53,66,42,67,60,94,90,54,70,90,64,38,17,36,23,33,62,94,61,71,47,74,54,62,75,41,76,46,45,78,83,77,24,32,24,63,35,62,45,30,45,33,36,50,42,53,29,66,82,58,70,36,45,44,24,39,33,37,36,32,31,32,48,36,95,38,92,99,44,44,60,30,38,22,29,32,66,54,40,32,44,82,39,73,90,79,42,45,28,14,31,30,38,42,61,41,53,44,56,47,85,75,55,54,71,41,79,45,111

pLDDT: mean 74.9, std 23.82, range [31.89, 98.38]